Protein AF-A0A9N9E4V7-F1 (afdb_monomer_lite)

Secondary structure (DSSP, 8-state):
--TTTTHHHHHHHHHHHHHHHHHHHHHHT-S-HHHHHHTTTT--HHHHHHHHHHHHHHHHHHHHHHHHHHHHTT-SS--GGGGG--SSPPPS----HHHHHHHHHHHGGGGHHHHHHHHHHHTSTTS---S--TTPPS----HHHHHHHHHHHH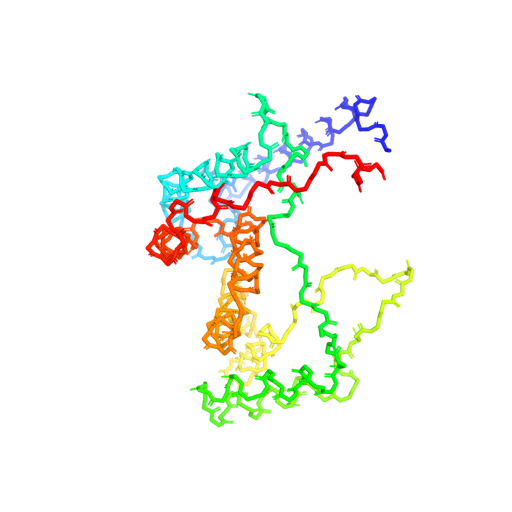HS-GGGS---HHHHHHHHHHHHHHHHHHHHHH--SHHHHHHHHHHHHHHHHHSTTGGGGHHHHHHHHHHHHHHHGGGGTSSPPP-GGG--

pLDDT: mean 78.86, std 13.14, range [34.25, 94.25]

Sequence (244 aa):
MHLHEKKHSLAKVYEGTLRTGVEELTIRGYPSTLAMGLLVDKVTSEIYENLIQVGQTNAKFYREFLQIKKEYFGLIKFYATDASLKIAQPPKHKFTVDEAVVLIKKVLKILGPEYQAKLIWALRPGRIDYYEDTNKREGAYSSGHSVHTLLAEQNQAYPNARYPIILAEIASTLNEHLLFDYLYQNSQTKTEKIYLLQNRIEEIMAEKNIPLHADKLADLFHKINVEFGADVLDQKAPDKKNYA

Radius of gyration: 21.86 Å; chains: 1; bounding box: 54×43×60 Å

Organism: NCBI:txid1117310

Structure (mmCIF, N/CA/C/O backbone):
data_AF-A0A9N9E4V7-F1
#
_entry.id   AF-A0A9N9E4V7-F1
#
loop_
_atom_site.group_PDB
_atom_site.id
_atom_site.type_symbol
_atom_site.label_atom_id
_atom_site.label_alt_id
_atom_site.label_comp_id
_atom_site.label_asym_id
_atom_site.label_entity_id
_atom_site.label_seq_id
_atom_site.pdbx_PDB_ins_code
_atom_site.Cartn_x
_atom_site.Cartn_y
_atom_site.Cartn_z
_atom_site.occupancy
_atom_site.B_iso_or_equiv
_atom_site.auth_seq_id
_atom_site.auth_comp_id
_atom_site.auth_asym_id
_atom_site.auth_atom_id
_atom_site.pdbx_PDB_model_num
ATOM 1 N N . MET A 1 1 ? 8.186 -19.557 15.655 1.00 50.72 1 MET A N 1
ATOM 2 C CA . MET A 1 1 ? 9.285 -19.620 14.661 1.00 50.72 1 MET A CA 1
ATOM 3 C C . MET A 1 1 ? 10.561 -19.059 15.295 1.00 50.72 1 MET A C 1
ATOM 5 O O . MET A 1 1 ? 10.607 -17.868 15.569 1.00 50.72 1 MET A O 1
ATOM 9 N N . HIS A 1 2 ? 11.563 -19.895 15.597 1.00 57.66 2 HIS A N 1
ATOM 10 C CA . HIS A 1 2 ? 12.803 -19.500 16.298 1.00 57.66 2 HIS A CA 1
ATOM 11 C C . HIS A 1 2 ? 13.801 -18.761 15.383 1.00 57.66 2 HIS A C 1
ATOM 13 O O . HIS A 1 2 ? 14.874 -19.261 15.052 1.00 57.66 2 HIS A O 1
ATOM 19 N N . LEU A 1 3 ? 13.440 -17.559 14.930 1.00 61.72 3 LEU A N 1
ATOM 20 C CA . LEU A 1 3 ? 14.280 -16.734 14.047 1.00 61.72 3 LEU A CA 1
ATOM 21 C C . LEU A 1 3 ? 15.652 -16.402 14.662 1.00 61.72 3 LEU A C 1
ATOM 23 O O . LEU A 1 3 ? 16.656 -16.396 13.953 1.00 61.72 3 LEU A O 1
ATOM 27 N N . HIS A 1 4 ? 15.712 -16.179 15.978 1.00 72.25 4 HIS A N 1
ATOM 28 C CA . HIS A 1 4 ? 16.950 -15.818 16.675 1.00 72.25 4 HIS A CA 1
ATOM 29 C C . HIS A 1 4 ? 17.996 -16.947 16.664 1.00 72.25 4 HIS A C 1
ATOM 31 O O . HIS A 1 4 ? 19.191 -16.689 16.532 1.00 72.25 4 HIS A O 1
ATOM 37 N N . GLU A 1 5 ? 17.558 -18.203 16.744 1.00 81.81 5 GLU A N 1
ATOM 38 C CA . GLU A 1 5 ? 18.439 -19.380 16.710 1.00 81.81 5 GLU A CA 1
ATOM 39 C C . GLU A 1 5 ? 19.061 -19.589 15.324 1.00 81.81 5 GLU A C 1
ATOM 41 O O . GLU A 1 5 ? 20.180 -20.081 15.204 1.00 81.81 5 GLU A O 1
ATOM 46 N N . LYS A 1 6 ? 18.375 -19.141 14.264 1.00 86.44 6 LYS A N 1
ATOM 47 C CA . LYS A 1 6 ? 18.828 -19.262 12.870 1.00 86.44 6 LYS A CA 1
ATOM 48 C C . LYS A 1 6 ? 19.576 -18.030 12.352 1.00 86.44 6 LYS A C 1
ATOM 50 O O . LYS A 1 6 ? 19.879 -17.966 11.160 1.00 86.44 6 LYS A O 1
ATOM 55 N N . LYS A 1 7 ? 19.906 -17.058 13.215 1.00 81.50 7 LYS A N 1
ATOM 56 C CA . LYS A 1 7 ? 20.498 -15.768 12.810 1.00 81.50 7 LYS A CA 1
ATOM 57 C C . LYS A 1 7 ? 21.771 -15.908 11.970 1.00 81.50 7 LYS A C 1
ATOM 59 O O . LYS A 1 7 ? 21.935 -15.179 11.001 1.00 81.50 7 LYS A O 1
ATOM 64 N N . HIS A 1 8 ? 22.640 -16.867 12.295 1.00 87.44 8 HIS A N 1
ATOM 65 C CA . HIS A 1 8 ? 23.896 -17.083 11.570 1.00 87.44 8 HIS A CA 1
ATOM 66 C C . HIS A 1 8 ? 23.660 -17.662 10.172 1.00 87.44 8 HIS A C 1
ATOM 68 O O . HIS A 1 8 ? 24.268 -17.209 9.206 1.00 87.44 8 HIS A O 1
ATOM 74 N N . SER A 1 9 ? 22.734 -18.614 10.043 1.00 87.69 9 SER A N 1
ATOM 75 C CA . SER A 1 9 ? 22.355 -19.184 8.748 1.00 87.69 9 SER A CA 1
ATOM 76 C C . SER A 1 9 ? 21.673 -18.145 7.858 1.00 87.69 9 SER A C 1
ATOM 78 O O . SER A 1 9 ? 22.027 -18.023 6.690 1.00 87.69 9 SER A O 1
ATOM 80 N N . LEU A 1 10 ? 20.748 -17.351 8.412 1.00 79.00 10 LEU A N 1
ATOM 81 C CA . LEU A 1 10 ? 20.089 -16.259 7.687 1.00 79.00 10 LEU A CA 1
ATOM 82 C C . LEU A 1 10 ? 21.094 -15.189 7.243 1.00 79.00 10 LEU A C 1
ATOM 84 O O . LEU A 1 10 ? 21.066 -14.776 6.086 1.00 79.00 10 LEU A O 1
ATOM 88 N N . ALA A 1 11 ? 22.024 -14.801 8.123 1.00 77.25 11 ALA A N 1
ATOM 89 C CA . ALA A 1 11 ? 23.104 -13.881 7.777 1.00 77.25 11 ALA A CA 1
ATOM 90 C C . ALA A 1 11 ? 23.972 -14.433 6.638 1.00 77.25 11 ALA A C 1
ATOM 92 O O . ALA A 1 11 ? 24.302 -13.690 5.720 1.00 77.25 11 ALA A O 1
ATOM 93 N N . LYS A 1 12 ? 24.284 -15.738 6.645 1.00 81.19 12 LYS A N 1
ATOM 94 C CA . LYS A 1 12 ? 25.105 -16.352 5.594 1.00 81.19 12 LYS A CA 1
ATOM 95 C C . LYS A 1 12 ? 24.401 -16.408 4.237 1.00 81.19 12 LYS A C 1
ATOM 97 O O . LYS A 1 12 ? 25.037 -16.176 3.211 1.00 81.19 12 LYS A O 1
ATOM 102 N N . VAL A 1 13 ? 23.095 -16.678 4.223 1.00 81.44 13 VAL A N 1
ATOM 103 C CA . VAL A 1 13 ? 22.271 -16.621 3.001 1.00 81.44 13 VAL A CA 1
ATOM 104 C C . VAL A 1 13 ? 22.200 -15.189 2.461 1.00 81.44 13 VAL A C 1
ATOM 106 O O . VAL A 1 13 ? 22.378 -14.968 1.261 1.00 81.44 13 VAL A O 1
ATOM 109 N N . TYR A 1 14 ? 21.998 -14.205 3.342 1.00 74.25 14 TYR A N 1
ATOM 110 C CA . TYR A 1 14 ? 21.967 -12.796 2.956 1.00 74.25 14 TYR A CA 1
ATOM 111 C C . TYR A 1 14 ? 23.321 -12.317 2.408 1.00 74.25 14 TYR A C 1
ATOM 113 O O . TYR A 1 14 ? 23.367 -11.701 1.347 1.00 74.25 14 TYR A O 1
ATOM 121 N N . GLU A 1 15 ? 24.431 -12.685 3.056 1.00 75.38 15 GLU A N 1
ATOM 122 C CA . GLU A 1 15 ? 25.797 -12.431 2.572 1.00 75.38 15 GLU A CA 1
ATOM 123 C C . GLU A 1 15 ? 26.017 -13.009 1.164 1.00 75.38 15 GLU A C 1
ATOM 125 O O . GLU A 1 15 ? 26.551 -12.324 0.294 1.00 75.38 15 GLU A O 1
ATOM 130 N N . GLY A 1 16 ? 25.559 -14.241 0.907 1.00 73.81 16 GLY A N 1
ATOM 131 C CA . GLY A 1 16 ? 25.631 -14.855 -0.423 1.00 73.81 16 GLY A CA 1
ATOM 132 C C . GLY A 1 16 ? 24.848 -14.078 -1.487 1.00 73.81 16 GLY A C 1
ATOM 133 O O . GLY A 1 16 ? 25.331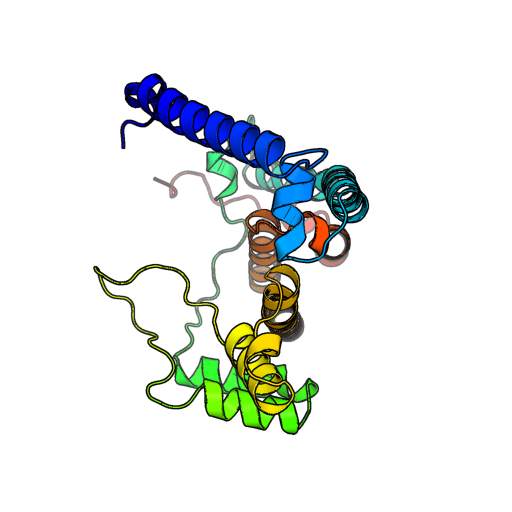 -13.905 -2.607 1.00 73.81 16 GLY A O 1
ATOM 134 N N . THR A 1 17 ? 23.679 -13.547 -1.121 1.00 77.75 17 THR A N 1
ATOM 135 C CA . THR A 1 17 ? 22.858 -12.705 -2.008 1.00 77.75 17 THR A CA 1
ATOM 136 C C . THR A 1 17 ? 23.573 -11.393 -2.338 1.00 77.75 17 THR A C 1
ATOM 138 O O . THR A 1 17 ? 23.659 -11.015 -3.504 1.00 77.75 17 THR A O 1
ATOM 141 N N . LEU A 1 18 ? 24.154 -10.730 -1.330 1.00 74.25 18 LEU A N 1
ATOM 142 C CA . LEU A 1 18 ? 24.930 -9.500 -1.522 1.00 74.25 18 LEU A CA 1
ATOM 143 C C . LEU A 1 18 ? 26.152 -9.730 -2.413 1.00 74.25 18 LEU A C 1
ATOM 145 O O . LEU A 1 18 ? 26.398 -8.943 -3.325 1.00 74.25 18 LEU A O 1
ATOM 149 N N . ARG A 1 19 ? 26.895 -10.818 -2.179 1.00 72.88 19 ARG A N 1
ATOM 150 C CA . ARG A 1 19 ? 28.076 -11.153 -2.982 1.00 72.88 19 ARG A CA 1
ATOM 151 C C . ARG A 1 19 ? 27.709 -11.388 -4.446 1.00 72.88 19 ARG A C 1
ATOM 153 O O . ARG A 1 19 ? 28.362 -10.824 -5.314 1.00 72.88 19 ARG A O 1
ATOM 160 N N . THR A 1 20 ? 26.626 -12.125 -4.696 1.00 77.62 20 THR A N 1
ATOM 161 C CA . THR A 1 20 ? 26.097 -12.338 -6.054 1.00 77.62 20 THR A CA 1
ATOM 162 C C . THR A 1 20 ? 25.782 -11.002 -6.733 1.00 77.62 20 THR A C 1
ATOM 164 O O . THR A 1 20 ? 26.217 -10.766 -7.854 1.00 77.62 20 THR A O 1
ATOM 167 N N . GLY A 1 21 ? 25.113 -10.080 -6.031 1.00 75.75 21 GLY A N 1
ATOM 168 C CA . GLY A 1 21 ? 24.817 -8.748 -6.568 1.00 75.75 21 GLY A CA 1
ATOM 169 C C . GLY A 1 21 ? 26.065 -7.917 -6.903 1.00 75.75 21 GLY A C 1
ATOM 170 O O . GLY A 1 21 ? 26.074 -7.204 -7.904 1.00 75.75 21 GLY A O 1
ATOM 171 N N . VAL A 1 22 ? 27.135 -8.015 -6.103 1.00 76.50 22 VAL A N 1
ATOM 172 C CA . VAL A 1 22 ? 28.418 -7.327 -6.362 1.00 76.50 22 VAL A CA 1
ATOM 173 C C . VAL A 1 22 ? 29.169 -7.948 -7.545 1.00 76.50 22 VAL A C 1
ATOM 175 O O . VAL A 1 22 ? 29.736 -7.224 -8.366 1.00 76.50 22 VAL A O 1
ATOM 178 N N . GLU A 1 23 ? 29.166 -9.277 -7.656 1.00 84.25 23 GLU A N 1
ATOM 179 C CA . GLU A 1 23 ? 29.746 -9.996 -8.796 1.00 84.25 23 GLU A CA 1
ATOM 180 C C . GLU A 1 23 ? 29.030 -9.611 -10.101 1.00 84.25 23 GLU A C 1
ATOM 182 O O . GLU A 1 23 ? 29.685 -9.226 -11.070 1.00 84.25 23 GLU A O 1
ATOM 187 N N . GLU A 1 24 ? 27.692 -9.613 -10.109 1.00 82.00 24 GLU A N 1
ATOM 188 C CA . GLU A 1 24 ? 26.882 -9.187 -11.258 1.00 82.00 24 GLU A CA 1
ATOM 189 C C . GLU A 1 24 ? 27.141 -7.733 -11.654 1.00 82.00 24 GLU A C 1
ATOM 191 O O . GLU A 1 24 ? 27.325 -7.445 -12.839 1.00 82.00 24 GLU A O 1
ATOM 196 N N . LEU A 1 25 ? 27.197 -6.829 -10.671 1.00 82.38 25 LEU A N 1
ATOM 197 C CA . LEU A 1 25 ? 27.567 -5.432 -10.882 1.00 82.38 25 LEU A CA 1
ATOM 198 C C . LEU A 1 25 ? 28.929 -5.315 -11.576 1.00 82.38 25 LEU A C 1
ATOM 200 O O . LEU A 1 25 ? 29.052 -4.567 -12.546 1.00 82.38 25 LEU A O 1
ATOM 204 N N . THR A 1 26 ? 29.925 -6.064 -11.101 1.00 81.56 26 THR A N 1
ATOM 205 C CA . THR A 1 26 ? 31.303 -6.005 -11.609 1.00 81.56 26 THR A CA 1
ATOM 206 C C . THR A 1 26 ? 31.380 -6.510 -13.045 1.00 81.56 26 THR A C 1
ATOM 208 O O . THR A 1 26 ? 31.959 -5.848 -13.901 1.00 81.56 26 THR A O 1
ATOM 211 N N . ILE A 1 27 ? 30.751 -7.655 -13.328 1.00 93.81 27 ILE A N 1
ATOM 212 C CA . ILE A 1 27 ? 30.728 -8.267 -14.665 1.00 93.81 27 ILE A CA 1
ATOM 213 C C . ILE A 1 27 ? 30.007 -7.362 -15.671 1.00 93.81 27 ILE A C 1
ATOM 215 O O . ILE A 1 27 ? 30.416 -7.273 -16.827 1.00 93.81 27 ILE A O 1
ATOM 219 N N . ARG A 1 28 ? 28.926 -6.698 -15.247 1.00 89.81 28 ARG A N 1
ATOM 220 C CA . ARG A 1 28 ? 28.090 -5.861 -16.120 1.00 89.81 28 ARG A CA 1
ATOM 221 C C . ARG A 1 28 ? 28.533 -4.395 -16.189 1.00 89.81 28 ARG A C 1
ATOM 223 O O . ARG A 1 28 ? 28.001 -3.662 -17.016 1.00 89.81 28 ARG A O 1
ATOM 230 N N . GLY A 1 29 ? 29.479 -3.969 -15.351 1.00 89.44 29 GLY A N 1
ATOM 231 C CA . GLY A 1 29 ? 30.032 -2.612 -15.353 1.00 89.44 29 GLY A CA 1
ATOM 232 C C . GLY A 1 29 ? 29.097 -1.529 -14.798 1.00 89.44 29 GLY A C 1
ATOM 233 O O . GLY A 1 29 ? 29.169 -0.386 -15.245 1.00 89.44 29 GLY A O 1
ATOM 234 N N . TYR A 1 30 ? 28.209 -1.858 -13.852 1.00 81.69 30 TYR A N 1
ATOM 235 C CA . TYR A 1 30 ? 27.328 -0.863 -13.217 1.00 81.69 30 TYR A CA 1
ATOM 236 C C . TYR A 1 30 ? 28.034 -0.099 -12.082 1.00 81.69 30 TYR A C 1
ATOM 238 O O . TYR A 1 30 ? 28.889 -0.663 -11.402 1.00 81.69 30 TYR A O 1
ATOM 246 N N . PRO A 1 31 ? 27.649 1.164 -11.807 1.00 81.25 31 PRO A N 1
ATOM 247 C CA . PRO A 1 31 ? 28.261 1.962 -10.740 1.00 81.25 31 PRO A CA 1
ATOM 248 C C . PRO A 1 31 ? 27.809 1.550 -9.330 1.00 81.25 31 PRO A C 1
ATOM 250 O O . PRO A 1 31 ? 28.532 1.771 -8.363 1.00 81.25 31 PRO A O 1
ATOM 253 N N . SER A 1 32 ? 26.613 0.968 -9.187 1.00 80.81 32 SER A N 1
ATOM 254 C CA . SER A 1 32 ? 26.095 0.465 -7.908 1.00 80.81 32 SER A CA 1
ATOM 255 C C . SER A 1 32 ? 25.024 -0.612 -8.111 1.00 80.81 32 SER A C 1
ATOM 257 O O . SER A 1 32 ? 24.374 -0.678 -9.158 1.00 80.81 32 SER A O 1
ATOM 259 N N . THR A 1 33 ? 24.831 -1.472 -7.105 1.00 76.75 33 THR A N 1
ATOM 260 C CA . THR A 1 33 ? 23.780 -2.507 -7.123 1.00 76.75 33 THR A CA 1
ATOM 261 C C . THR A 1 33 ? 22.387 -1.881 -7.144 1.00 76.75 33 THR A C 1
ATOM 263 O O . THR A 1 33 ? 21.476 -2.436 -7.754 1.00 76.75 33 THR A O 1
ATOM 266 N N . LEU A 1 34 ? 22.241 -0.689 -6.554 1.00 78.38 34 LEU A N 1
ATOM 267 C CA . LEU A 1 34 ? 21.040 0.136 -6.653 1.00 78.38 34 LEU A CA 1
ATOM 268 C C . LEU A 1 34 ? 20.761 0.540 -8.107 1.00 78.38 34 LEU A C 1
ATOM 270 O O . LEU A 1 34 ? 19.675 0.271 -8.609 1.00 78.38 34 LEU A O 1
ATOM 274 N N . ALA A 1 35 ? 21.745 1.117 -8.805 1.00 80.00 35 ALA A N 1
ATOM 275 C CA . ALA A 1 35 ? 21.584 1.529 -10.201 1.00 80.00 35 ALA A CA 1
ATOM 276 C C . ALA A 1 35 ? 21.237 0.340 -11.115 1.00 80.00 35 ALA A C 1
ATOM 278 O O . ALA A 1 35 ? 20.405 0.465 -12.010 1.00 80.00 35 ALA A O 1
ATOM 279 N N . MET A 1 36 ? 21.832 -0.830 -10.854 1.00 81.00 36 MET A N 1
ATOM 280 C CA . MET A 1 36 ? 21.506 -2.067 -11.566 1.00 81.00 36 MET A CA 1
ATOM 281 C C . MET A 1 36 ? 20.064 -2.529 -11.299 1.00 81.00 36 MET A C 1
ATOM 283 O O . MET A 1 36 ? 19.362 -2.907 -12.236 1.00 81.00 36 MET A O 1
ATOM 287 N N . GLY A 1 37 ? 19.607 -2.484 -10.043 1.00 78.69 37 GLY A N 1
ATOM 288 C CA . GLY A 1 37 ? 18.251 -2.891 -9.661 1.00 78.69 37 GLY A CA 1
ATOM 289 C C . GLY A 1 37 ? 17.159 -1.975 -10.220 1.00 78.69 37 GLY A C 1
ATOM 290 O O . GLY A 1 37 ? 16.126 -2.460 -10.676 1.00 78.69 37 GLY A O 1
ATOM 291 N N . LEU A 1 38 ? 17.408 -0.663 -10.258 1.00 81.19 38 LEU A N 1
ATOM 292 C CA . LEU A 1 38 ? 16.444 0.331 -10.744 1.00 81.19 38 LEU A CA 1
ATOM 293 C C . LEU A 1 38 ? 16.270 0.334 -12.272 1.00 81.19 38 LEU A C 1
ATOM 295 O O . LEU A 1 38 ? 15.294 0.894 -12.776 1.00 81.19 38 LEU A O 1
ATOM 299 N N . LEU A 1 39 ? 17.172 -0.311 -13.021 1.00 80.44 39 LEU A N 1
ATOM 300 C CA . LEU A 1 39 ? 17.100 -0.369 -14.482 1.00 80.44 39 LEU A CA 1
ATOM 301 C C . LEU A 1 39 ? 15.808 -1.032 -14.975 1.00 80.44 39 LEU A C 1
ATOM 303 O O . LEU A 1 39 ? 15.235 -0.596 -15.974 1.00 80.44 39 LEU A O 1
ATOM 307 N N . VAL A 1 40 ? 15.342 -2.065 -14.266 1.00 74.94 40 VAL A N 1
ATOM 308 C CA . VAL A 1 40 ? 14.108 -2.795 -14.604 1.00 74.94 40 VAL A CA 1
ATOM 309 C C . VAL A 1 40 ? 12.899 -1.863 -14.565 1.00 74.94 40 VAL A C 1
ATOM 311 O O . VAL A 1 40 ? 12.045 -1.927 -15.449 1.00 74.94 40 VAL A O 1
ATOM 314 N N . ASP A 1 41 ? 12.867 -0.960 -13.587 1.00 75.75 41 ASP A N 1
ATOM 315 C CA . ASP A 1 41 ? 11.791 0.013 -13.422 1.00 75.75 41 ASP A CA 1
ATOM 316 C C . ASP A 1 41 ? 12.039 1.326 -14.181 1.00 75.75 41 ASP A C 1
ATOM 318 O O . ASP A 1 41 ? 11.183 2.209 -14.180 1.00 75.75 41 ASP A O 1
ATOM 322 N N . LYS A 1 42 ? 13.180 1.445 -14.877 1.00 82.00 42 LYS A N 1
ATOM 323 C CA . LYS A 1 42 ? 13.618 2.648 -15.607 1.00 82.00 42 LYS A CA 1
ATOM 324 C C . LYS A 1 42 ? 13.675 3.893 -14.713 1.00 82.00 42 LYS A C 1
ATOM 326 O O . LYS A 1 42 ? 13.353 4.996 -15.153 1.00 82.00 42 LYS A O 1
ATOM 331 N N . VAL A 1 43 ? 14.097 3.712 -13.463 1.00 82.00 43 VAL A N 1
ATOM 332 C CA . VAL A 1 43 ? 14.215 4.780 -12.462 1.00 82.00 43 VAL A CA 1
ATOM 333 C C . VAL A 1 43 ? 15.683 5.139 -12.245 1.00 82.00 43 VAL A C 1
ATOM 335 O O . VAL A 1 43 ? 16.559 4.277 -12.269 1.00 82.00 43 VAL A O 1
ATOM 338 N N . THR A 1 44 ? 15.975 6.425 -12.048 1.00 85.31 44 THR A N 1
ATOM 339 C CA . THR A 1 44 ? 17.327 6.885 -11.702 1.00 85.31 44 THR A CA 1
ATOM 340 C C . THR A 1 44 ? 17.565 6.774 -10.197 1.00 85.31 44 THR A C 1
ATOM 342 O O . THR A 1 44 ? 16.632 6.882 -9.399 1.00 85.31 44 THR A O 1
ATOM 345 N N . SER A 1 45 ? 18.825 6.615 -9.782 1.00 80.75 45 SER A N 1
ATOM 346 C CA . SER A 1 45 ? 19.181 6.628 -8.355 1.00 80.75 45 SER A CA 1
ATOM 347 C C . SER A 1 45 ? 18.737 7.919 -7.660 1.00 80.75 45 SER A C 1
ATOM 349 O O . SER A 1 45 ? 18.279 7.864 -6.528 1.00 80.75 45 SER A O 1
ATOM 351 N N . GLU A 1 46 ? 18.779 9.056 -8.361 1.00 85.94 46 GLU A N 1
ATOM 352 C CA . GLU A 1 46 ? 18.322 10.354 -7.849 1.00 85.94 46 GLU A CA 1
ATOM 353 C C . GLU A 1 46 ? 16.835 10.341 -7.461 1.00 85.94 46 GLU A C 1
ATOM 355 O O . GLU A 1 46 ? 16.473 10.785 -6.375 1.00 85.94 46 GLU A O 1
ATOM 360 N N . ILE A 1 47 ? 15.961 9.785 -8.309 1.00 83.38 47 ILE A N 1
ATOM 361 C CA . ILE A 1 47 ? 14.529 9.662 -7.991 1.00 83.38 47 ILE A CA 1
ATOM 362 C C . ILE A 1 47 ? 14.340 8.789 -6.745 1.00 83.38 47 ILE A C 1
ATOM 364 O O . ILE A 1 47 ? 13.548 9.124 -5.867 1.00 83.38 47 ILE A O 1
ATOM 368 N N . TYR A 1 48 ? 15.087 7.689 -6.644 1.00 81.50 48 TYR A N 1
ATOM 369 C CA . TYR A 1 48 ? 15.022 6.791 -5.493 1.00 81.50 48 TYR A CA 1
ATOM 370 C C . TYR A 1 48 ? 15.508 7.458 -4.193 1.00 81.50 48 TYR A C 1
ATOM 372 O O . TYR A 1 48 ? 14.876 7.324 -3.144 1.00 81.50 48 TYR A O 1
ATOM 380 N N . GLU A 1 49 ? 16.603 8.212 -4.250 1.00 82.69 49 GLU A N 1
ATOM 381 C CA . GLU A 1 49 ? 17.148 8.959 -3.112 1.00 82.69 49 GLU A CA 1
ATOM 382 C C . GLU A 1 49 ? 16.197 10.073 -2.657 1.00 82.69 49 GLU A C 1
ATOM 384 O O . GLU A 1 49 ? 15.928 10.197 -1.459 1.00 82.69 49 GLU A O 1
ATOM 389 N N . ASN A 1 50 ? 15.602 10.807 -3.602 1.00 85.12 50 ASN A N 1
ATOM 390 C CA . ASN A 1 50 ? 14.580 11.814 -3.318 1.00 85.12 50 ASN A CA 1
ATOM 391 C C . ASN A 1 50 ? 13.366 11.197 -2.609 1.00 85.12 50 ASN A C 1
ATOM 393 O O . ASN A 1 50 ? 12.867 11.761 -1.633 1.00 85.12 50 ASN A O 1
ATOM 397 N N . LEU A 1 51 ? 12.919 10.012 -3.039 1.00 79.75 51 LEU A N 1
ATOM 398 C CA . LEU A 1 51 ? 11.844 9.278 -2.366 1.00 79.75 51 LEU A CA 1
ATOM 399 C C . LEU A 1 51 ? 12.221 8.948 -0.912 1.00 79.75 51 LEU A C 1
ATOM 401 O O . LEU A 1 51 ? 11.447 9.225 0.008 1.00 79.75 51 LEU A O 1
ATOM 405 N N . ILE A 1 52 ? 13.422 8.419 -0.666 1.00 80.06 52 ILE A N 1
ATOM 406 C CA . ILE A 1 52 ? 13.885 8.148 0.704 1.00 80.06 52 ILE A CA 1
ATOM 407 C C . ILE A 1 52 ? 13.863 9.424 1.550 1.00 80.06 52 ILE A C 1
ATOM 409 O O . ILE A 1 52 ? 13.366 9.397 2.679 1.00 80.06 52 ILE A O 1
ATOM 413 N N . GLN A 1 53 ? 14.364 10.535 1.011 1.00 80.31 53 GLN A N 1
ATOM 414 C CA . GLN A 1 53 ? 14.413 11.808 1.722 1.00 80.31 53 GLN A CA 1
ATOM 415 C C . GLN A 1 53 ? 13.010 12.300 2.094 1.00 80.31 53 GLN A C 1
ATOM 417 O O . GLN A 1 53 ? 12.761 12.624 3.256 1.00 80.31 53 GLN A O 1
ATOM 422 N N . VAL A 1 54 ? 12.071 12.283 1.146 1.00 82.00 54 VAL A N 1
ATOM 423 C CA . VAL A 1 54 ? 10.669 12.657 1.383 1.00 82.00 54 VAL A CA 1
ATOM 424 C C . VAL A 1 54 ? 10.034 11.760 2.449 1.00 82.00 54 VAL A C 1
ATOM 426 O O . VAL A 1 54 ? 9.393 12.266 3.375 1.00 82.00 54 VAL A O 1
ATOM 429 N N . GLY A 1 55 ? 10.256 10.445 2.386 1.00 77.50 55 GLY A N 1
ATOM 430 C CA . GLY A 1 55 ? 9.773 9.506 3.400 1.00 77.50 55 GLY A CA 1
ATOM 431 C C . GLY A 1 55 ? 10.331 9.809 4.796 1.00 77.50 55 GLY A C 1
ATOM 432 O O . GLY A 1 55 ? 9.585 9.837 5.776 1.00 77.50 55 GLY A O 1
ATOM 433 N N . GLN A 1 56 ? 11.628 10.109 4.900 1.00 77.62 56 GLN A N 1
ATOM 434 C CA . GLN A 1 56 ? 12.277 10.465 6.166 1.00 77.62 56 GLN A CA 1
ATOM 435 C C . GLN A 1 56 ? 11.741 11.775 6.754 1.00 77.62 56 GLN A C 1
ATOM 437 O O . GLN A 1 56 ? 11.462 11.838 7.955 1.00 77.62 56 GLN A O 1
ATOM 442 N N . THR A 1 57 ? 11.549 12.806 5.927 1.00 77.50 57 THR A N 1
ATOM 443 C CA . THR A 1 57 ? 11.000 14.100 6.362 1.00 77.50 57 THR A CA 1
ATOM 444 C C . THR A 1 57 ? 9.576 13.959 6.901 1.00 77.50 57 THR A C 1
ATOM 446 O O . THR A 1 57 ? 9.209 14.619 7.879 1.00 77.50 57 THR A O 1
ATOM 449 N N . ASN A 1 58 ? 8.786 13.057 6.320 1.00 78.56 58 ASN A N 1
ATOM 450 C CA . ASN A 1 58 ? 7.386 12.860 6.683 1.00 78.56 58 ASN A CA 1
ATOM 451 C C . ASN A 1 58 ? 7.163 11.773 7.746 1.00 78.56 58 ASN A C 1
ATOM 453 O O . ASN A 1 58 ? 6.086 11.705 8.336 1.00 78.56 58 ASN A O 1
ATOM 457 N N . ALA A 1 59 ? 8.197 11.015 8.123 1.00 79.12 59 ALA A N 1
ATOM 458 C CA . ALA A 1 59 ? 8.135 10.040 9.217 1.00 79.12 59 ALA A CA 1
ATOM 459 C C . ALA A 1 59 ? 7.731 10.653 10.576 1.00 79.12 59 ALA A C 1
ATOM 461 O O . ALA A 1 59 ? 7.321 9.932 11.488 1.00 79.12 59 ALA A O 1
ATOM 462 N N . LYS A 1 60 ? 7.834 11.984 10.741 1.00 82.81 60 LYS A N 1
ATOM 463 C CA . LYS A 1 60 ? 7.314 12.706 11.919 1.00 82.81 60 LYS A CA 1
ATOM 464 C C . LYS A 1 60 ? 5.831 12.426 12.158 1.00 82.81 60 LYS A C 1
ATOM 466 O O . LYS A 1 60 ? 5.463 12.155 13.292 1.00 82.81 60 LYS A O 1
ATOM 471 N N . PHE A 1 61 ? 5.039 12.376 11.093 1.00 82.88 61 PHE A N 1
ATOM 472 C CA . PHE A 1 61 ? 3.605 12.175 11.171 1.00 82.88 61 PHE A CA 1
ATOM 473 C C . PHE A 1 61 ? 3.305 10.806 11.773 1.00 82.88 61 PHE A C 1
ATOM 475 O O . PHE A 1 61 ? 2.664 10.710 12.810 1.00 82.88 61 PHE A O 1
ATOM 482 N N . TYR A 1 62 ? 3.909 9.738 11.252 1.00 83.75 62 TYR A N 1
ATOM 483 C CA . TYR A 1 62 ? 3.723 8.415 11.847 1.00 83.75 62 TYR A CA 1
ATOM 484 C C . TYR A 1 62 ? 4.112 8.350 13.332 1.00 83.75 62 TYR A C 1
ATOM 486 O O . TYR A 1 62 ? 3.397 7.748 14.132 1.00 83.75 62 TYR A O 1
ATOM 494 N N . ARG A 1 63 ? 5.202 9.022 13.728 1.00 84.50 63 ARG A N 1
ATOM 495 C CA . ARG A 1 63 ? 5.588 9.127 15.146 1.00 84.50 63 ARG A CA 1
ATOM 496 C C . ARG A 1 63 ? 4.520 9.837 15.982 1.00 84.50 63 ARG A C 1
ATOM 498 O O . ARG A 1 63 ? 4.244 9.381 17.087 1.00 84.50 63 ARG A O 1
ATOM 505 N N . GLU A 1 64 ? 3.900 10.891 15.457 1.00 86.00 64 GLU A N 1
ATOM 506 C CA . GLU A 1 64 ? 2.773 11.578 16.102 1.00 86.00 64 GLU A CA 1
ATOM 507 C C . GLU A 1 64 ? 1.563 10.643 16.273 1.00 86.00 64 GLU A C 1
ATOM 509 O O . GLU A 1 64 ? 0.962 10.623 17.343 1.00 86.00 64 GLU A O 1
ATOM 514 N N . PHE A 1 65 ? 1.244 9.777 15.304 1.00 87.69 65 PHE A N 1
ATOM 515 C CA . PHE A 1 65 ? 0.142 8.806 15.462 1.00 87.69 65 PHE A CA 1
ATOM 516 C C . PHE A 1 65 ? 0.439 7.743 16.509 1.00 87.69 65 PHE A C 1
ATOM 518 O O . PHE A 1 65 ? -0.430 7.413 17.317 1.00 87.69 65 PHE A O 1
ATOM 525 N N . LEU A 1 66 ? 1.669 7.227 16.543 1.00 88.56 66 LEU A N 1
ATOM 526 C CA . LEU A 1 66 ? 2.080 6.310 17.605 1.00 88.56 66 LEU A CA 1
ATOM 527 C C . LEU A 1 66 ? 2.010 6.987 18.981 1.00 88.56 66 LEU A C 1
ATOM 529 O O . LEU A 1 66 ? 1.630 6.342 19.959 1.00 88.56 66 LEU A O 1
ATOM 533 N N . GLN A 1 67 ? 2.313 8.285 19.059 1.00 89.19 67 GLN A N 1
ATOM 534 C CA . GLN A 1 67 ? 2.171 9.068 20.284 1.00 89.19 67 GLN A CA 1
ATOM 535 C C . GLN A 1 67 ? 0.696 9.233 20.692 1.00 89.19 67 GLN A C 1
ATOM 537 O O . GLN A 1 67 ? 0.370 8.976 21.849 1.00 89.19 67 GLN A O 1
ATOM 542 N N . ILE A 1 68 ? -0.208 9.532 19.752 1.00 89.88 68 ILE A N 1
ATOM 543 C CA . ILE A 1 68 ? -1.662 9.562 20.001 1.00 89.88 68 ILE A CA 1
ATOM 544 C C . ILE A 1 68 ? -2.140 8.211 20.547 1.00 89.88 68 ILE A C 1
ATOM 546 O O . ILE A 1 68 ? -2.846 8.164 21.552 1.00 89.88 68 ILE A O 1
ATOM 550 N N . LYS A 1 69 ? -1.715 7.092 19.943 1.00 90.56 69 LYS A N 1
ATOM 551 C CA . LYS A 1 69 ? -2.036 5.744 20.445 1.00 90.56 69 LYS A CA 1
ATOM 552 C C . LYS A 1 69 ? -1.510 5.529 21.862 1.00 90.56 69 LYS A C 1
ATOM 554 O O . LYS A 1 69 ? -2.232 5.025 22.720 1.00 90.56 69 LYS A O 1
ATOM 559 N N . LYS A 1 70 ? -0.260 5.916 22.123 1.00 90.38 70 LYS A N 1
ATOM 560 C CA . LYS A 1 70 ? 0.362 5.809 23.447 1.00 90.38 70 LYS A CA 1
ATOM 561 C C . LYS A 1 70 ? -0.460 6.539 24.513 1.00 90.38 70 LYS A C 1
ATOM 563 O O . LYS A 1 70 ? -0.702 5.971 25.578 1.00 90.38 70 LYS A O 1
ATOM 568 N N . GLU A 1 71 ? -0.876 7.767 24.221 1.00 90.69 71 GLU A N 1
ATOM 569 C CA . GLU A 1 71 ? -1.672 8.610 25.117 1.00 90.69 71 GLU A CA 1
ATOM 570 C C . GLU A 1 71 ? -3.079 8.047 25.320 1.00 90.69 71 GLU A C 1
ATOM 572 O O . GLU A 1 71 ? -3.492 7.850 26.462 1.00 90.69 71 GLU A O 1
ATOM 577 N N . TYR A 1 72 ? -3.759 7.681 24.231 1.00 88.38 72 TYR A N 1
ATOM 578 C CA . TYR A 1 72 ? -5.097 7.087 24.250 1.00 88.38 72 TYR A CA 1
ATOM 579 C C . TYR A 1 72 ? -5.176 5.840 25.147 1.00 88.38 72 TYR A C 1
ATOM 581 O O . TYR A 1 72 ? -6.094 5.694 25.955 1.00 88.38 72 TYR A O 1
ATOM 589 N N . PHE A 1 73 ? -4.178 4.954 25.057 1.00 89.62 73 PHE A N 1
ATOM 590 C CA . PHE A 1 73 ? -4.105 3.723 25.855 1.00 89.62 73 PHE A CA 1
ATOM 591 C C . PHE A 1 73 ? -3.421 3.892 27.225 1.00 89.62 73 PHE A C 1
ATOM 593 O O . PHE A 1 73 ? -3.240 2.904 27.951 1.00 89.62 73 PHE A O 1
ATOM 600 N N . GLY A 1 74 ? -3.007 5.111 27.593 1.00 90.56 74 GLY A N 1
ATOM 601 C CA . GLY A 1 74 ? -2.317 5.386 28.856 1.00 90.56 74 GLY A CA 1
ATOM 602 C C . GLY A 1 74 ? -1.055 4.533 29.037 1.00 90.56 74 GLY A C 1
ATOM 603 O O . GLY A 1 74 ? -0.848 3.916 30.088 1.00 90.56 74 GLY A O 1
ATOM 604 N N . LEU A 1 75 ? -0.245 4.395 27.984 1.00 91.25 75 LEU A N 1
ATOM 605 C CA . LEU A 1 75 ? 0.979 3.593 28.004 1.00 91.25 75 LEU A CA 1
ATOM 606 C C . LEU A 1 75 ? 2.165 4.439 28.477 1.00 91.25 75 LEU A C 1
ATOM 608 O O . LEU A 1 75 ? 2.480 5.476 27.901 1.00 91.25 75 LEU A O 1
ATOM 612 N N . ILE A 1 76 ? 2.894 3.966 29.490 1.00 89.75 76 ILE A N 1
ATOM 613 C CA . ILE A 1 76 ? 4.127 4.628 29.958 1.00 89.75 76 ILE A CA 1
ATOM 614 C C . ILE A 1 76 ? 5.234 4.492 28.896 1.00 89.75 76 ILE A C 1
ATOM 616 O O . ILE A 1 76 ? 5.933 5.454 28.561 1.00 89.75 76 ILE A O 1
ATOM 620 N N . LYS A 1 77 ? 5.349 3.297 28.309 1.00 90.94 77 LYS A N 1
ATOM 621 C CA . LYS A 1 77 ? 6.280 2.950 27.232 1.00 90.94 77 LYS A CA 1
ATOM 622 C C . LYS A 1 77 ? 5.508 2.289 26.093 1.00 90.94 77 LYS A C 1
ATOM 624 O O . LYS A 1 77 ? 4.587 1.530 26.363 1.00 90.94 77 LYS A O 1
ATOM 629 N N . PHE A 1 78 ? 5.898 2.600 24.859 1.00 88.38 78 PHE A N 1
ATOM 630 C CA . PHE A 1 78 ? 5.298 2.059 23.642 1.00 88.38 78 PHE A CA 1
ATOM 631 C C . PHE A 1 78 ? 6.267 1.051 23.013 1.00 88.38 78 PHE A C 1
ATOM 633 O O . PHE A 1 78 ? 7.422 1.392 22.742 1.00 88.38 78 PHE A O 1
ATOM 640 N N . TYR A 1 79 ? 5.824 -0.186 22.828 1.00 90.81 79 TYR A N 1
ATOM 641 C CA . TYR A 1 79 ? 6.571 -1.265 22.187 1.00 90.81 79 TYR A CA 1
ATOM 642 C C . TYR A 1 79 ? 6.104 -1.466 20.743 1.00 90.81 79 TYR A C 1
ATOM 644 O O . TYR A 1 79 ? 5.014 -1.056 20.361 1.00 90.81 79 TYR A O 1
ATOM 652 N N . ALA A 1 80 ? 6.917 -2.136 19.923 1.00 83.69 80 ALA A N 1
ATOM 653 C CA . ALA A 1 80 ? 6.574 -2.389 18.520 1.00 83.69 80 ALA A CA 1
ATOM 654 C C . ALA A 1 80 ? 5.255 -3.171 18.354 1.00 83.69 80 ALA A C 1
ATOM 656 O O . ALA A 1 80 ? 4.517 -2.940 17.403 1.00 83.69 80 ALA A O 1
ATOM 657 N N . THR A 1 81 ? 4.928 -4.053 19.301 1.00 87.19 81 THR A N 1
ATOM 658 C CA . THR A 1 81 ? 3.663 -4.803 19.326 1.00 87.19 81 THR A CA 1
ATOM 659 C C . THR A 1 81 ? 2.445 -3.905 19.542 1.00 87.19 81 THR A C 1
ATOM 661 O O . THR A 1 81 ? 1.374 -4.198 19.011 1.00 87.19 81 THR A O 1
ATOM 664 N N . ASP A 1 82 ? 2.611 -2.782 20.247 1.00 88.69 82 ASP A N 1
ATOM 665 C CA . ASP A 1 82 ? 1.526 -1.841 20.553 1.00 88.69 82 ASP A CA 1
ATOM 666 C C . ASP A 1 82 ? 1.058 -1.078 19.304 1.00 88.69 82 ASP A C 1
ATOM 668 O O . ASP A 1 82 ? -0.054 -0.550 19.274 1.00 88.69 82 ASP A O 1
ATOM 672 N N . ALA A 1 83 ? 1.858 -1.070 18.228 1.00 85.94 83 ALA A N 1
ATOM 673 C CA . ALA A 1 83 ? 1.464 -0.496 16.942 1.00 85.94 83 ALA A CA 1
ATOM 674 C C . ALA A 1 83 ? 0.194 -1.151 16.370 1.00 85.94 83 ALA A C 1
ATOM 676 O O . ALA A 1 83 ? -0.548 -0.486 15.652 1.00 85.94 83 ALA A O 1
ATOM 677 N N . SER A 1 84 ? -0.093 -2.405 16.736 1.00 85.88 84 SER A N 1
ATOM 678 C CA . SER A 1 84 ? -1.286 -3.144 16.298 1.00 85.88 84 SER A CA 1
ATOM 679 C C . SER A 1 84 ? -2.578 -2.788 17.049 1.00 85.88 84 SER A C 1
ATOM 681 O O . SER A 1 84 ? -3.663 -3.151 16.594 1.00 85.88 84 SER A O 1
ATOM 683 N N . LEU A 1 85 ? -2.492 -2.068 18.178 1.00 89.56 85 LEU A N 1
ATOM 684 C CA . LEU A 1 85 ? -3.664 -1.680 18.969 1.00 89.56 85 LEU A CA 1
ATOM 685 C C . LEU A 1 85 ? -4.598 -0.785 18.147 1.00 89.56 85 LEU A C 1
ATOM 687 O O . LEU A 1 85 ? -4.134 0.090 17.425 1.00 89.56 85 LEU A O 1
ATOM 691 N N . LYS A 1 86 ? -5.915 -0.954 18.260 1.00 89.38 86 LYS A N 1
ATOM 692 C CA . LYS A 1 86 ? -6.896 -0.188 17.471 1.00 89.38 86 LYS A CA 1
ATOM 693 C C . LYS A 1 86 ? -7.648 0.798 18.361 1.00 89.38 86 LYS A C 1
ATOM 695 O O . LYS A 1 86 ? -8.252 0.379 19.344 1.00 89.38 86 LYS A O 1
ATOM 700 N N . ILE A 1 87 ? -7.616 2.087 18.013 1.00 89.00 87 ILE A N 1
ATOM 701 C CA . ILE A 1 87 ? -8.322 3.156 18.748 1.00 89.00 87 ILE A CA 1
ATOM 702 C C . ILE A 1 87 ? -9.836 2.956 18.608 1.00 89.00 87 ILE A C 1
ATOM 704 O O . ILE A 1 87 ? -10.571 2.991 19.589 1.00 89.00 87 ILE A O 1
ATOM 708 N N . ALA A 1 88 ? -10.300 2.696 17.386 1.00 89.06 88 ALA A N 1
ATOM 709 C CA . ALA A 1 88 ? -11.694 2.398 17.090 1.00 89.06 88 ALA A CA 1
ATOM 710 C C . ALA A 1 88 ? -11.882 0.939 16.665 1.00 89.06 88 ALA A C 1
ATOM 712 O O . ALA A 1 88 ? -11.048 0.361 15.962 1.00 89.06 88 ALA A O 1
ATOM 713 N N . GLN A 1 89 ? -13.010 0.362 17.077 1.00 84.31 89 GLN A N 1
ATOM 714 C CA . GLN A 1 89 ? -13.441 -0.974 16.669 1.00 84.31 89 GLN A CA 1
ATOM 715 C C . GLN A 1 89 ? -14.001 -0.957 15.238 1.00 84.31 89 GLN A C 1
ATOM 717 O O . GLN A 1 89 ? -14.526 0.075 14.807 1.00 84.31 89 GLN A O 1
ATOM 722 N N . PRO A 1 90 ? -13.925 -2.082 14.504 1.00 83.19 90 PRO A N 1
ATOM 723 C CA . PRO A 1 90 ? -14.495 -2.175 13.167 1.00 83.19 90 PRO A CA 1
ATOM 724 C C . PRO A 1 90 ? -16.012 -1.941 13.177 1.00 83.19 90 PRO A C 1
ATOM 726 O O . PRO A 1 90 ? -16.692 -2.315 14.141 1.00 83.19 90 PRO A O 1
ATOM 729 N N . PRO A 1 91 ? -16.571 -1.350 12.104 1.00 81.50 91 PRO A N 1
ATOM 730 C CA . PRO A 1 91 ? -18.012 -1.226 11.959 1.00 81.50 91 PRO A CA 1
ATOM 731 C C . PRO A 1 91 ? -18.664 -2.614 11.982 1.00 81.50 91 PRO A C 1
ATOM 733 O O . PRO A 1 91 ? -18.124 -3.593 11.470 1.00 81.50 91 PRO A O 1
ATOM 736 N N . LYS A 1 92 ? -19.856 -2.704 12.582 1.00 80.19 92 LYS A N 1
ATOM 737 C CA . LYS A 1 92 ? -20.593 -3.976 12.704 1.00 80.19 92 LYS A CA 1
ATOM 738 C C . LYS A 1 92 ? -21.085 -4.511 11.361 1.00 80.19 92 LYS A C 1
ATOM 740 O O . LYS A 1 92 ? -21.367 -5.702 11.245 1.00 80.19 92 LYS A O 1
ATOM 745 N N . HIS A 1 93 ? -21.249 -3.626 10.381 1.00 81.88 93 HIS A N 1
ATOM 746 C CA . HIS A 1 93 ? -21.715 -4.003 9.061 1.00 81.88 93 HIS A CA 1
ATOM 747 C C . HIS A 1 93 ? -20.638 -4.817 8.339 1.00 81.88 93 HIS A C 1
ATOM 749 O O . HIS A 1 93 ? -19.497 -4.379 8.207 1.00 81.88 93 HIS A O 1
ATOM 755 N N . LYS A 1 94 ? -21.021 -6.006 7.876 1.00 84.31 94 LYS A N 1
ATOM 756 C CA . LYS A 1 94 ? -20.200 -6.851 7.015 1.00 84.31 94 LYS A CA 1
ATOM 757 C C . LYS A 1 94 ? -20.762 -6.768 5.606 1.00 84.31 94 LYS A C 1
ATOM 759 O O . LYS A 1 94 ? -21.964 -6.946 5.437 1.00 84.31 94 LYS A O 1
ATOM 764 N N . PHE A 1 95 ? -19.887 -6.540 4.636 1.00 83.25 95 PHE A N 1
ATOM 765 C CA . PHE A 1 95 ? -20.247 -6.583 3.227 1.00 83.25 95 PHE A CA 1
ATOM 766 C C . PHE A 1 95 ? -20.193 -8.021 2.717 1.00 83.25 95 PHE A C 1
ATOM 768 O O . PHE A 1 95 ? -19.224 -8.746 2.953 1.00 83.25 95 PHE A O 1
ATOM 775 N N . THR A 1 96 ? -21.216 -8.418 1.978 1.00 90.31 96 THR A N 1
ATOM 776 C CA . THR A 1 96 ? -21.139 -9.545 1.050 1.00 90.31 96 THR A CA 1
ATOM 777 C C . THR A 1 96 ? -20.282 -9.172 -0.163 1.00 90.31 96 THR A C 1
ATOM 779 O O . THR A 1 96 ? -20.058 -7.993 -0.454 1.00 90.31 96 THR A O 1
ATOM 782 N N . VAL A 1 97 ? -19.804 -10.178 -0.904 1.00 85.81 97 VAL A N 1
ATOM 783 C CA . VAL A 1 97 ? -19.024 -9.951 -2.135 1.00 85.81 97 VAL A CA 1
ATOM 784 C C . VAL A 1 97 ? -19.824 -9.122 -3.144 1.00 85.81 97 VAL A C 1
ATOM 786 O O . VAL A 1 97 ? -19.284 -8.188 -3.734 1.00 85.81 97 VAL A O 1
ATOM 789 N N . ASP A 1 98 ? -21.117 -9.406 -3.298 1.00 88.50 98 ASP A N 1
ATOM 790 C CA . ASP A 1 98 ? -21.979 -8.688 -4.238 1.00 88.50 98 ASP A CA 1
ATOM 791 C C . ASP A 1 98 ? -22.165 -7.218 -3.844 1.00 88.50 98 ASP A C 1
ATOM 793 O O . ASP A 1 98 ? -22.043 -6.327 -4.690 1.00 88.50 98 ASP A O 1
ATOM 797 N N . GLU A 1 99 ? -22.377 -6.938 -2.554 1.00 90.69 99 GLU A N 1
ATOM 798 C CA . GLU A 1 99 ? -22.453 -5.564 -2.046 1.00 90.69 99 GLU A CA 1
ATOM 799 C C . GLU A 1 99 ? -21.136 -4.811 -2.273 1.00 90.69 99 GLU A C 1
ATOM 801 O O . GLU A 1 99 ? -21.152 -3.664 -2.728 1.00 90.69 99 GLU A O 1
ATOM 806 N N . ALA A 1 100 ? -19.995 -5.464 -2.032 1.00 88.25 100 ALA A N 1
ATOM 807 C CA . ALA A 1 100 ? -18.680 -4.881 -2.280 1.00 88.25 100 ALA A CA 1
ATOM 808 C C . ALA A 1 100 ? -18.459 -4.583 -3.774 1.00 88.25 100 ALA A C 1
ATOM 810 O O . ALA A 1 100 ? -17.987 -3.501 -4.126 1.00 88.25 100 ALA A O 1
ATOM 811 N N . VAL A 1 101 ? -18.853 -5.489 -4.676 1.00 88.44 101 VAL A N 1
ATOM 812 C CA . VAL A 1 101 ? -18.762 -5.285 -6.133 1.00 88.44 101 VAL A CA 1
ATOM 813 C C . VAL A 1 101 ? -19.623 -4.105 -6.586 1.00 88.44 101 VAL A C 1
ATOM 815 O O . VAL A 1 101 ? -19.172 -3.290 -7.398 1.00 88.44 101 VAL A O 1
ATOM 818 N N . VAL A 1 102 ? -20.849 -3.987 -6.070 1.00 92.81 102 VAL A N 1
ATOM 819 C CA . VAL A 1 102 ? -21.739 -2.852 -6.363 1.00 92.81 102 VAL A CA 1
ATOM 820 C C . VAL A 1 102 ? -21.125 -1.545 -5.866 1.00 92.81 102 VAL A C 1
ATOM 822 O O . VAL A 1 102 ? -21.104 -0.556 -6.606 1.00 92.81 102 VAL A O 1
ATOM 825 N N . LEU A 1 103 ? -20.575 -1.545 -4.652 1.00 92.06 103 LEU A N 1
ATOM 826 C CA . LEU A 1 103 ? -19.921 -0.383 -4.064 1.00 92.06 103 LEU A CA 1
ATOM 827 C C . LEU A 1 103 ? -18.701 0.060 -4.881 1.00 92.06 103 LEU A C 1
ATOM 829 O O . LEU A 1 103 ? -18.611 1.229 -5.250 1.00 92.06 103 LEU A O 1
ATOM 833 N N . ILE A 1 104 ? -17.804 -0.864 -5.232 1.00 90.31 104 ILE A N 1
ATOM 834 C CA . ILE A 1 104 ? -16.602 -0.572 -6.028 1.00 90.31 104 ILE A CA 1
ATOM 835 C C . ILE A 1 104 ? -16.987 0.037 -7.381 1.00 90.31 104 ILE A C 1
ATOM 837 O O . ILE A 1 104 ? -16.447 1.074 -7.767 1.00 90.31 104 ILE A O 1
ATOM 841 N N . LYS A 1 105 ? -17.965 -0.546 -8.089 1.00 90.94 105 LYS A N 1
ATOM 842 C CA . LYS A 1 105 ? -18.459 0.005 -9.364 1.00 90.94 105 LYS A CA 1
ATOM 843 C C . LYS A 1 105 ? -19.019 1.416 -9.197 1.00 90.94 105 LYS A C 1
ATOM 845 O O . LYS A 1 105 ? -18.739 2.280 -10.027 1.00 90.94 105 LYS A O 1
ATOM 850 N N . LYS A 1 106 ? -19.776 1.659 -8.120 1.00 94.19 106 LYS A N 1
ATOM 851 C CA . LYS A 1 106 ? -20.335 2.979 -7.798 1.00 94.19 106 LYS A CA 1
ATOM 852 C C . LYS A 1 106 ? -19.233 4.014 -7.576 1.00 94.19 106 LYS A C 1
ATOM 854 O O . LYS A 1 106 ? -19.303 5.088 -8.167 1.00 94.19 106 LYS A O 1
ATOM 859 N N . VAL A 1 107 ? -18.236 3.694 -6.753 1.00 92.88 107 VAL A N 1
ATOM 860 C CA . VAL A 1 107 ? -17.144 4.616 -6.405 1.00 92.88 107 VAL A CA 1
ATOM 861 C C . VAL A 1 107 ? -16.279 4.929 -7.620 1.00 92.88 107 VAL A C 1
ATOM 863 O O . VAL A 1 107 ? -16.053 6.092 -7.946 1.00 92.88 107 VAL A O 1
ATOM 866 N N . LEU A 1 108 ? -15.857 3.899 -8.353 1.00 93.06 108 LEU A N 1
ATOM 867 C CA . LEU A 1 108 ? -14.956 4.055 -9.495 1.00 93.06 108 LEU A CA 1
ATOM 868 C C . LEU A 1 108 ? -15.661 4.592 -10.749 1.00 93.06 108 LEU A C 1
ATOM 870 O O . LEU A 1 108 ? -15.050 4.689 -11.813 1.00 93.06 108 LEU A O 1
ATOM 874 N N . LYS A 1 109 ? -16.950 4.951 -10.665 1.00 94.00 109 LYS A N 1
ATOM 875 C CA . LYS A 1 109 ? -17.707 5.540 -11.781 1.00 94.00 109 LYS A CA 1
ATOM 876 C C . LYS A 1 109 ? -17.100 6.865 -12.251 1.00 94.00 109 LYS A C 1
ATOM 878 O O . LYS A 1 109 ? -17.201 7.188 -13.432 1.00 94.00 109 LYS A O 1
ATOM 883 N N . ILE A 1 110 ? -16.438 7.594 -11.350 1.00 94.12 110 ILE A N 1
ATOM 884 C CA . ILE A 1 110 ? -15.736 8.850 -11.652 1.00 94.12 110 ILE A CA 1
ATOM 885 C C . ILE A 1 110 ? -14.615 8.681 -12.691 1.00 94.12 110 ILE A C 1
ATOM 887 O O . ILE A 1 110 ? -14.314 9.624 -13.413 1.00 94.12 110 ILE A O 1
ATOM 891 N N . LEU A 1 111 ? -14.055 7.473 -12.827 1.00 92.00 111 LEU A N 1
ATOM 892 C CA . LEU A 1 111 ? -12.993 7.160 -13.792 1.00 92.00 111 LEU A CA 1
ATOM 893 C C . LEU A 1 111 ? -13.505 6.997 -15.236 1.00 92.00 111 LEU A C 1
ATOM 895 O O . LEU A 1 111 ? -12.726 6.732 -16.149 1.00 92.00 111 LEU A O 1
ATOM 899 N N . GLY A 1 112 ? -14.810 7.166 -15.460 1.00 94.00 112 GLY A N 1
ATOM 900 C CA . GLY A 1 112 ? -15.404 7.213 -16.791 1.00 94.00 112 GLY A CA 1
ATOM 901 C C . GLY A 1 112 ? -15.810 5.849 -17.369 1.00 94.00 112 GLY A C 1
ATOM 902 O O . GLY A 1 112 ? -15.551 4.790 -16.789 1.00 94.00 112 GLY A O 1
ATOM 903 N N . PRO A 1 113 ? -16.505 5.862 -18.522 1.00 94.25 113 PRO A N 1
ATOM 904 C CA . PRO A 1 113 ? -17.151 4.676 -19.086 1.00 94.25 113 PRO A CA 1
ATOM 905 C C . PRO A 1 113 ? -16.162 3.609 -19.571 1.00 94.25 113 PRO A C 1
ATOM 907 O O . PRO A 1 113 ? -16.442 2.418 -19.442 1.00 94.25 113 PRO A O 1
ATOM 910 N N . GLU A 1 114 ? -15.000 4.011 -20.089 1.00 92.06 114 GLU A N 1
ATOM 911 C CA . GLU A 1 114 ? -13.967 3.072 -20.536 1.00 92.06 114 GLU A CA 1
ATOM 912 C C . GLU A 1 114 ? -13.424 2.246 -19.364 1.00 92.06 114 GLU A C 1
ATOM 914 O O . GLU A 1 114 ? -13.415 1.013 -19.421 1.00 92.06 114 GLU A O 1
ATOM 919 N N . TYR A 1 115 ? -13.059 2.915 -18.265 1.00 91.19 115 TYR A N 1
ATOM 920 C CA . TYR A 1 115 ? -12.594 2.252 -17.049 1.00 91.19 115 TYR A CA 1
ATOM 921 C C . TYR A 1 115 ? -13.663 1.311 -16.490 1.00 91.19 115 TYR A C 1
ATOM 923 O O . TYR A 1 115 ? -1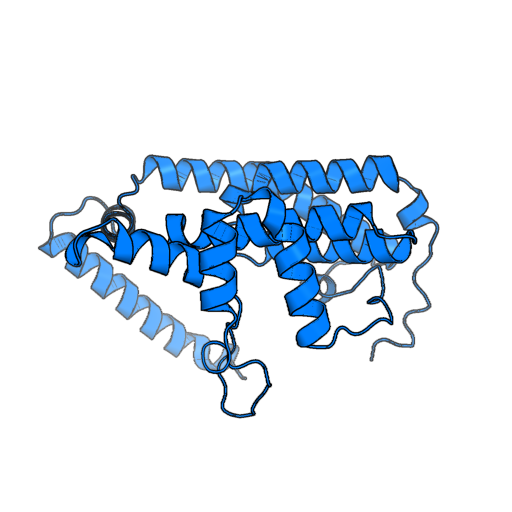3.376 0.167 -16.143 1.00 91.19 115 TYR A O 1
ATOM 931 N N . GLN A 1 116 ? -14.921 1.759 -16.462 1.00 91.25 116 GLN A N 1
ATOM 932 C CA . GLN A 1 116 ? -16.049 0.947 -16.005 1.00 91.25 116 GLN A CA 1
ATOM 933 C C . GLN A 1 116 ? -16.216 -0.336 -16.825 1.00 91.25 116 GLN A C 1
ATOM 935 O O . GLN A 1 116 ? -16.426 -1.404 -16.249 1.00 91.25 116 GLN A O 1
ATOM 940 N N . ALA A 1 117 ? -16.061 -0.271 -18.149 1.00 91.94 117 ALA A N 1
ATOM 941 C CA . ALA A 1 117 ? -16.124 -1.458 -18.997 1.00 91.94 117 ALA A CA 1
ATOM 942 C C . ALA A 1 117 ? -15.021 -2.475 -18.645 1.00 91.94 117 ALA A C 1
ATOM 944 O O . ALA A 1 117 ? -15.293 -3.675 -18.545 1.00 91.94 117 ALA A O 1
ATOM 945 N N . LYS A 1 118 ? -13.788 -2.010 -18.396 1.00 90.69 118 LYS A N 1
ATOM 946 C CA . LYS A 1 118 ? -12.675 -2.879 -17.969 1.00 90.69 118 LYS A CA 1
ATOM 947 C C . LYS A 1 118 ? -12.875 -3.434 -16.569 1.00 90.69 118 LYS A C 1
ATOM 949 O O . LYS A 1 118 ? -12.637 -4.618 -16.349 1.00 90.69 118 LYS A O 1
ATOM 954 N N . LEU A 1 119 ? -13.360 -2.611 -15.646 1.00 88.88 119 LEU A N 1
ATOM 955 C CA . LEU A 1 119 ? -13.664 -3.015 -14.281 1.00 88.88 119 LEU A CA 1
ATOM 956 C C . LEU A 1 119 ? -14.730 -4.117 -14.259 1.00 88.88 119 LEU A C 1
ATOM 958 O O . LEU A 1 119 ? -14.558 -5.125 -13.582 1.00 88.88 119 LEU A O 1
ATOM 962 N N . ILE A 1 120 ? -15.803 -3.975 -15.042 1.00 88.69 120 ILE A N 1
ATOM 963 C CA . ILE A 1 120 ? -16.841 -5.009 -15.176 1.00 88.69 120 ILE A CA 1
ATOM 964 C C . ILE A 1 120 ? -16.240 -6.313 -15.704 1.00 88.69 120 ILE A C 1
ATOM 966 O O . ILE A 1 120 ? -16.561 -7.384 -15.191 1.00 88.69 120 ILE A O 1
ATOM 970 N N . TRP A 1 121 ? -15.354 -6.229 -16.696 1.00 87.12 121 TRP A N 1
ATOM 971 C CA . TRP A 1 121 ? -14.673 -7.406 -17.221 1.00 87.12 121 TRP A CA 1
ATOM 972 C C . TRP A 1 121 ? -13.757 -8.057 -16.177 1.00 87.12 121 TRP A C 1
ATOM 974 O O . TRP A 1 121 ? -13.745 -9.282 -16.063 1.00 87.12 121 TRP A O 1
ATOM 984 N N . ALA A 1 122 ? -13.018 -7.261 -15.399 1.00 85.81 122 ALA A N 1
ATOM 985 C CA . ALA A 1 122 ? -12.108 -7.744 -14.360 1.00 85.81 122 ALA A CA 1
ATOM 986 C C . ALA A 1 122 ? -12.854 -8.409 -13.191 1.00 85.81 122 ALA A C 1
ATOM 988 O O . ALA A 1 122 ? -12.354 -9.366 -12.611 1.00 85.81 122 ALA A O 1
ATOM 989 N N . LEU A 1 123 ? -14.068 -7.944 -12.888 1.00 84.88 123 LEU A N 1
ATOM 990 C CA . LEU A 1 123 ? -14.920 -8.450 -11.807 1.00 84.88 123 LEU A CA 1
ATOM 991 C C . LEU A 1 123 ? -15.859 -9.596 -12.238 1.00 84.88 123 LEU A C 1
ATOM 993 O O . LEU A 1 123 ? -16.747 -9.975 -11.477 1.00 84.88 123 LEU A O 1
ATOM 997 N N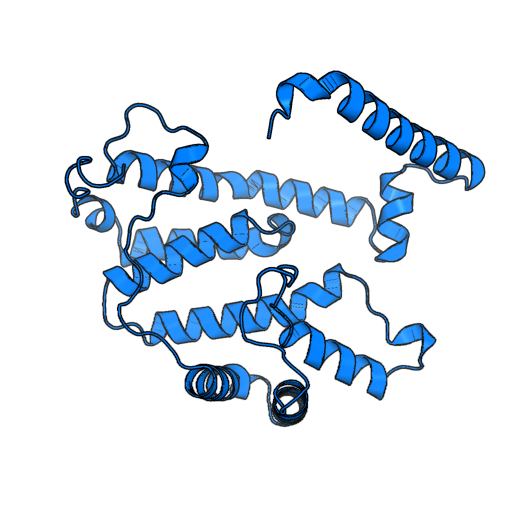 . ARG A 1 124 ? -15.741 -10.122 -13.464 1.00 84.31 124 ARG A N 1
ATOM 998 C CA . ARG A 1 124 ? -16.637 -11.189 -13.944 1.00 84.31 124 ARG A CA 1
ATOM 999 C C . ARG A 1 124 ? -16.388 -12.518 -13.204 1.00 84.31 124 ARG A C 1
ATOM 1001 O O . ARG A 1 124 ? -15.253 -12.773 -12.786 1.00 84.31 124 ARG A O 1
ATOM 1008 N N . PRO A 1 125 ? -17.391 -13.413 -13.126 1.00 81.69 125 PRO A N 1
ATOM 1009 C CA . PRO A 1 125 ? -17.209 -14.741 -12.544 1.00 81.69 125 PRO A CA 1
ATOM 1010 C C . PRO A 1 125 ? -16.000 -15.479 -13.139 1.00 81.69 125 PRO A C 1
ATOM 1012 O O . PRO A 1 125 ? -15.783 -15.462 -14.353 1.00 81.69 125 PRO A O 1
ATOM 1015 N N . GLY A 1 126 ? -15.193 -16.099 -12.274 1.00 81.69 126 GLY A N 1
ATOM 1016 C CA . GLY A 1 126 ? -13.990 -16.846 -12.662 1.00 81.69 126 GLY A CA 1
ATOM 1017 C C . GLY A 1 126 ? -12.723 -16.009 -12.878 1.00 81.69 126 GLY A C 1
ATOM 1018 O O . GLY A 1 126 ? -11.694 -16.569 -13.246 1.00 81.69 126 GLY A O 1
ATOM 1019 N N . ARG A 1 127 ? -12.760 -14.684 -12.666 1.00 82.31 127 ARG A N 1
ATOM 1020 C CA . ARG A 1 127 ? -11.553 -13.829 -12.671 1.00 82.31 127 ARG A CA 1
ATOM 1021 C C . ARG A 1 127 ? -10.992 -13.542 -11.287 1.00 82.31 127 ARG A C 1
ATOM 1023 O O . ARG A 1 127 ? -9.819 -13.203 -11.186 1.00 82.31 127 ARG A O 1
ATOM 1030 N N . ILE A 1 128 ? -11.819 -13.667 -10.255 1.00 80.25 128 ILE A N 1
ATOM 1031 C CA . ILE A 1 128 ? -11.427 -13.405 -8.878 1.00 80.25 128 ILE A CA 1
ATOM 1032 C C . ILE A 1 128 ? -11.810 -14.610 -8.042 1.00 80.25 128 ILE A C 1
ATOM 1034 O O . ILE A 1 128 ? -12.944 -15.087 -8.085 1.00 80.25 128 ILE A O 1
ATOM 1038 N N . ASP A 1 129 ? -10.832 -15.088 -7.292 1.00 82.75 129 ASP A N 1
ATOM 1039 C CA . ASP A 1 129 ? -11.022 -16.088 -6.265 1.00 82.75 129 ASP A CA 1
ATOM 1040 C C . ASP A 1 129 ? -11.121 -15.354 -4.917 1.00 82.75 129 ASP A C 1
ATOM 1042 O O . ASP A 1 129 ? -10.117 -14.866 -4.395 1.00 82.75 129 ASP A O 1
ATOM 1046 N N . TYR A 1 130 ? -12.341 -15.209 -4.392 1.00 76.69 130 TYR A N 1
ATOM 1047 C CA . TYR A 1 130 ? -12.636 -14.371 -3.220 1.00 76.69 130 TYR A CA 1
ATOM 1048 C C . TYR A 1 130 ? -12.460 -15.088 -1.882 1.00 76.69 130 TYR A C 1
ATOM 1050 O O . TYR A 1 130 ? -12.077 -14.462 -0.900 1.00 76.69 130 TYR A O 1
ATOM 1058 N N . TYR A 1 131 ? -12.786 -16.379 -1.825 1.00 78.69 131 TYR A N 1
ATOM 1059 C CA . TYR A 1 131 ? -12.913 -17.091 -0.558 1.00 78.69 131 TYR A CA 1
ATOM 1060 C C . TYR A 1 131 ? -11.549 -17.523 -0.023 1.00 78.69 131 TYR A C 1
ATOM 1062 O O . TYR A 1 131 ? -10.632 -17.833 -0.785 1.00 78.69 131 TYR A O 1
ATOM 1070 N N . GLU A 1 132 ? -11.402 -17.500 1.296 1.00 75.00 132 GLU A N 1
ATOM 1071 C CA . GLU A 1 132 ? -10.192 -17.964 1.967 1.00 75.00 132 GLU A CA 1
ATOM 1072 C C . GLU A 1 132 ? -10.095 -19.494 1.898 1.00 75.00 132 GLU A C 1
ATOM 1074 O O . GLU A 1 132 ? -11.098 -20.198 2.012 1.00 75.00 132 GLU A O 1
ATOM 1079 N N . ASP A 1 133 ? -8.876 -20.005 1.729 1.00 76.31 133 ASP A N 1
ATOM 1080 C CA . ASP A 1 133 ? -8.559 -21.430 1.817 1.00 76.31 133 ASP A CA 1
ATOM 1081 C C . ASP A 1 133 ? -7.209 -21.582 2.530 1.00 76.31 133 ASP A C 1
ATOM 1083 O O . ASP A 1 133 ? -6.293 -20.781 2.350 1.00 76.31 133 ASP A O 1
ATOM 1087 N N . THR A 1 134 ? -7.084 -22.639 3.326 1.00 73.12 134 THR A N 1
ATOM 1088 C CA . THR A 1 134 ? -5.882 -23.072 4.049 1.00 73.12 134 THR A CA 1
ATOM 1089 C C . THR A 1 134 ? -4.613 -23.148 3.196 1.00 73.12 134 THR A C 1
ATOM 1091 O O . THR A 1 134 ? -3.519 -22.955 3.721 1.00 73.12 134 THR A O 1
ATOM 1094 N N . ASN A 1 135 ? -4.740 -23.407 1.891 1.00 78.00 135 ASN A N 1
ATOM 1095 C CA . ASN A 1 135 ? -3.606 -23.507 0.964 1.00 78.00 135 ASN A CA 1
ATOM 1096 C C . ASN A 1 135 ? -3.437 -22.273 0.063 1.00 78.00 135 ASN A C 1
ATOM 1098 O O . ASN A 1 135 ? -2.575 -22.261 -0.823 1.00 78.00 135 ASN A O 1
ATOM 1102 N N . LYS A 1 136 ? -4.254 -21.234 0.256 1.00 71.94 136 LYS A N 1
ATOM 1103 C CA . LYS A 1 136 ? -4.235 -20.030 -0.570 1.00 71.94 136 LYS A CA 1
ATOM 1104 C C . LYS A 1 136 ? -3.201 -19.041 -0.045 1.00 71.94 136 LYS A C 1
ATOM 1106 O O . LYS A 1 136 ? -3.152 -18.739 1.142 1.00 71.94 136 LYS A O 1
ATOM 1111 N N . ARG A 1 137 ? -2.359 -18.528 -0.947 1.00 58.97 137 ARG A N 1
ATOM 1112 C CA . ARG A 1 137 ? -1.427 -17.442 -0.617 1.00 58.97 137 ARG A CA 1
ATOM 1113 C C . ARG A 1 137 ? -2.189 -16.126 -0.472 1.00 58.97 137 ARG A C 1
ATOM 1115 O O . ARG A 1 137 ? -3.082 -15.836 -1.264 1.00 58.97 137 ARG A O 1
ATOM 1122 N N . GLU A 1 138 ? -1.788 -15.329 0.509 1.00 53.88 138 GLU A N 1
ATOM 1123 C CA . GLU A 1 138 ? -2.252 -13.951 0.695 1.00 53.88 138 GLU A CA 1
ATOM 1124 C C . GLU A 1 138 ? -1.853 -13.065 -0.509 1.00 53.88 138 GLU A C 1
ATOM 1126 O O . GLU A 1 138 ? -0.867 -13.355 -1.192 1.00 53.88 138 GLU A O 1
ATOM 1131 N N . GLY A 1 139 ? -2.606 -11.987 -0.782 1.00 49.91 139 GLY A N 1
ATOM 1132 C CA . GLY A 1 139 ? -2.285 -11.017 -1.851 1.00 49.91 139 GLY A CA 1
ATOM 1133 C C . GLY A 1 139 ? -3.438 -10.577 -2.771 1.00 49.91 139 GLY A C 1
ATOM 1134 O O . GLY A 1 139 ? -3.195 -10.174 -3.905 1.00 49.91 139 GLY A O 1
ATOM 1135 N N . ALA A 1 140 ? -4.695 -10.649 -2.328 1.00 46.22 140 ALA A N 1
ATOM 1136 C CA . ALA A 1 140 ? -5.885 -10.484 -3.176 1.00 46.22 140 ALA A CA 1
ATOM 1137 C C . ALA A 1 140 ? -6.293 -9.027 -3.525 1.00 46.22 140 ALA A C 1
ATOM 1139 O O . ALA A 1 140 ? -7.472 -8.771 -3.778 1.00 46.22 140 ALA A O 1
ATOM 1140 N N . TYR A 1 141 ? -5.360 -8.066 -3.575 1.00 53.62 141 TYR A N 1
ATOM 1141 C CA . TYR A 1 141 ? -5.659 -6.720 -4.091 1.00 53.62 141 TYR A CA 1
ATOM 1142 C C . TYR A 1 141 ? -5.311 -6.633 -5.584 1.00 53.62 141 TYR A C 1
ATOM 1144 O O . TYR A 1 141 ? -4.155 -6.476 -5.976 1.00 53.62 141 TYR A O 1
ATOM 1152 N N . SER A 1 142 ? -6.308 -6.836 -6.450 1.00 59.09 142 SER A N 1
ATOM 1153 C CA . SER A 1 142 ? -6.037 -7.141 -7.869 1.00 59.09 142 SER A CA 1
ATOM 1154 C C . SER A 1 142 ? -6.834 -6.315 -8.873 1.00 59.09 142 SER A C 1
ATOM 1156 O O . SER A 1 142 ? -6.546 -6.389 -10.066 1.00 59.09 142 SER A O 1
ATOM 1158 N N . SER A 1 143 ? -7.844 -5.546 -8.453 1.00 60.38 143 SER A N 1
ATOM 1159 C CA . SER A 1 143 ? -8.762 -4.891 -9.399 1.00 60.38 143 SER A CA 1
ATOM 1160 C C . SER A 1 143 ? -8.107 -3.725 -10.150 1.00 60.38 143 SER A C 1
ATOM 1162 O O . SER A 1 143 ? -8.256 -3.643 -11.370 1.00 60.38 143 SER A O 1
ATOM 1164 N N . GLY A 1 144 ? -7.318 -2.886 -9.464 1.00 60.41 144 GLY A N 1
ATOM 1165 C CA . GLY A 1 144 ? -6.525 -1.817 -10.089 1.00 60.41 144 GLY A CA 1
ATOM 1166 C C . GLY A 1 144 ? -5.487 -2.372 -11.067 1.00 60.41 144 GLY A C 1
ATOM 1167 O O . GLY A 1 144 ? -5.466 -1.991 -12.239 1.00 60.41 144 GLY A O 1
ATOM 1168 N N . HIS A 1 145 ? -4.716 -3.368 -10.622 1.00 76.81 145 HIS A N 1
ATOM 1169 C CA . HIS A 1 145 ? -3.771 -4.111 -11.460 1.00 76.81 145 HIS A CA 1
ATOM 1170 C C . HIS A 1 145 ? -4.430 -4.752 -12.690 1.00 76.81 145 HIS A C 1
ATOM 1172 O O . HIS A 1 145 ? -3.876 -4.688 -13.786 1.00 76.81 145 HIS A O 1
ATOM 1178 N N . SER A 1 146 ? -5.628 -5.321 -12.536 1.00 79.25 146 SER A N 1
ATOM 1179 C CA . SER A 1 146 ? -6.351 -5.972 -13.634 1.00 79.25 146 SER A CA 1
ATOM 1180 C C . SER A 1 146 ? -6.764 -4.978 -14.715 1.00 79.25 146 SER A C 1
ATOM 1182 O O . SER A 1 146 ? -6.557 -5.244 -15.896 1.00 79.25 146 SER A O 1
ATOM 1184 N N . VAL A 1 147 ? -7.324 -3.822 -14.341 1.00 80.62 147 VAL A N 1
ATOM 1185 C CA . VAL A 1 147 ? -7.721 -2.801 -15.326 1.00 80.62 147 VAL A CA 1
ATOM 1186 C C . VAL A 1 147 ? -6.497 -2.212 -16.028 1.00 80.62 147 VAL A C 1
ATOM 1188 O O . VAL A 1 147 ? -6.517 -2.071 -17.251 1.00 80.62 147 VAL A O 1
ATOM 1191 N N . HIS A 1 148 ? -5.422 -1.939 -15.285 1.00 84.81 148 HIS A N 1
ATOM 1192 C CA . HIS A 1 148 ? -4.168 -1.446 -15.855 1.00 84.81 148 HIS A CA 1
ATOM 1193 C C . HIS A 1 148 ? -3.574 -2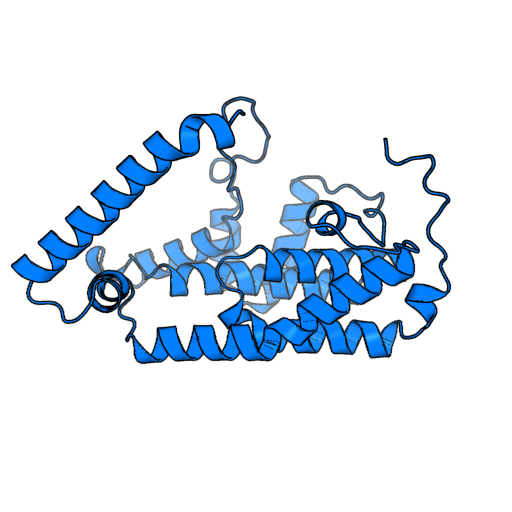.452 -16.857 1.00 84.81 148 HIS A C 1
ATOM 1195 O O . HIS A 1 148 ? -3.268 -2.073 -17.987 1.00 84.81 148 HIS A O 1
ATOM 1201 N N . THR A 1 149 ? -3.523 -3.741 -16.502 1.00 85.19 149 THR A N 1
ATOM 1202 C CA . THR A 1 149 ? -3.064 -4.816 -17.403 1.00 85.19 149 THR A CA 1
ATOM 1203 C C . THR A 1 149 ? -3.885 -4.846 -18.690 1.00 85.19 149 THR A C 1
ATOM 1205 O O . THR A 1 149 ? -3.321 -4.838 -19.779 1.00 85.19 149 THR A O 1
ATOM 1208 N N . LEU A 1 150 ? -5.217 -4.794 -18.585 1.00 85.19 150 LEU A N 1
ATOM 1209 C CA . LEU A 1 150 ? -6.097 -4.850 -19.756 1.00 85.19 150 LEU A CA 1
ATOM 1210 C C . LE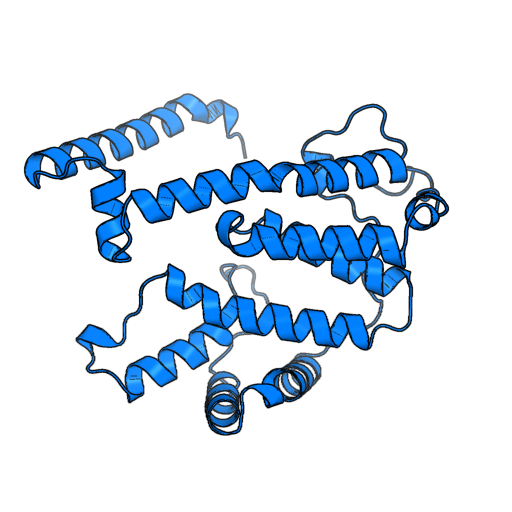U A 1 150 ? -5.914 -3.666 -20.700 1.00 85.19 150 LEU A C 1
ATOM 1212 O O . LEU A 1 150 ? -5.977 -3.839 -21.914 1.00 85.19 150 LEU A O 1
ATOM 1216 N N . LEU A 1 151 ? -5.726 -2.462 -20.162 1.00 87.00 151 LEU A N 1
ATOM 1217 C CA . LEU A 1 151 ? -5.491 -1.279 -20.986 1.00 87.00 151 LEU A CA 1
ATOM 1218 C C . LEU A 1 151 ? -4.107 -1.325 -21.639 1.00 87.00 151 LEU A C 1
ATOM 1220 O O . LEU A 1 151 ? -3.990 -0.976 -22.813 1.00 87.00 151 LEU A O 1
ATOM 1224 N N . ALA A 1 152 ? -3.084 -1.798 -20.923 1.00 87.56 152 ALA A N 1
ATOM 1225 C CA . ALA A 1 152 ? -1.740 -1.943 -21.469 1.00 87.56 152 ALA A CA 1
ATOM 1226 C C . ALA A 1 152 ? -1.702 -2.971 -22.611 1.00 87.56 152 ALA A C 1
ATOM 1228 O O . ALA A 1 152 ? -1.225 -2.655 -23.697 1.00 87.56 152 ALA A O 1
ATOM 1229 N N . GLU A 1 153 ? -2.282 -4.157 -22.417 1.00 89.31 153 GLU A N 1
ATOM 1230 C CA . GLU A 1 153 ? -2.330 -5.219 -23.435 1.00 89.31 153 GLU A CA 1
ATOM 1231 C C . GLU A 1 153 ? -3.096 -4.816 -24.701 1.00 89.31 153 GLU A C 1
ATOM 1233 O O . GLU A 1 153 ? -2.791 -5.299 -25.789 1.00 89.31 153 GLU A O 1
ATOM 1238 N N . GLN A 1 154 ? -4.093 -3.938 -24.581 1.00 89.69 154 GLN A N 1
ATOM 1239 C CA . GLN A 1 154 ? -4.896 -3.500 -25.724 1.00 89.69 154 GLN A CA 1
ATOM 1240 C C . GLN A 1 154 ? -4.257 -2.379 -26.536 1.00 89.69 154 GLN A C 1
ATOM 1242 O O . GLN A 1 154 ? -4.540 -2.257 -27.726 1.00 89.69 154 GLN A O 1
ATOM 1247 N N . ASN A 1 155 ? -3.432 -1.551 -25.897 1.00 90.88 155 ASN A N 1
ATOM 1248 C CA . ASN A 1 155 ? -2.884 -0.343 -26.510 1.00 90.88 155 ASN A CA 1
ATOM 1249 C C . ASN A 1 155 ? -1.379 -0.437 -26.788 1.00 90.88 155 ASN A C 1
ATOM 1251 O O . ASN A 1 155 ? -0.820 0.463 -27.410 1.00 90.88 155 ASN A O 1
ATOM 1255 N N . GLN A 1 156 ? -0.710 -1.499 -26.333 1.00 90.81 156 GLN A N 1
ATOM 1256 C CA . GLN A 1 156 ? 0.722 -1.712 -26.522 1.00 90.81 156 GLN A CA 1
ATOM 1257 C C . GLN A 1 156 ? 0.996 -3.055 -27.195 1.00 90.81 156 GLN A C 1
ATOM 1259 O O . GLN A 1 156 ? 0.302 -4.045 -26.977 1.00 90.81 156 GLN A O 1
ATOM 1264 N N . ALA A 1 157 ? 2.067 -3.108 -27.989 1.00 90.56 157 ALA A N 1
ATOM 1265 C CA . ALA A 1 157 ? 2.595 -4.380 -28.468 1.00 90.56 157 ALA A CA 1
ATOM 1266 C C . ALA A 1 157 ? 3.027 -5.253 -27.278 1.00 90.56 157 ALA A C 1
ATOM 1268 O O . ALA A 1 157 ? 3.495 -4.729 -26.269 1.00 90.56 157 ALA A O 1
ATOM 1269 N N . TYR A 1 158 ? 2.943 -6.578 -27.421 1.00 85.75 158 TYR A N 1
ATOM 1270 C CA . TYR A 1 158 ? 3.252 -7.539 -26.352 1.00 85.75 158 TYR A CA 1
ATOM 1271 C C . TYR A 1 158 ? 4.547 -7.241 -25.556 1.00 85.75 158 TYR A C 1
ATOM 1273 O O . TYR A 1 158 ? 4.485 -7.242 -24.327 1.00 85.75 158 TYR A O 1
ATOM 1281 N N . PRO A 1 159 ? 5.695 -6.891 -26.179 1.00 85.62 159 PRO A N 1
ATOM 1282 C CA . PRO A 1 159 ? 6.915 -6.560 -25.430 1.00 85.62 159 PRO A CA 1
ATOM 1283 C C . PRO A 1 159 ? 6.800 -5.314 -24.533 1.00 85.62 159 PRO A C 1
ATOM 1285 O O . PRO A 1 159 ? 7.553 -5.182 -23.572 1.00 85.62 159 PRO A O 1
ATOM 1288 N N . ASN A 1 160 ? 5.864 -4.413 -24.839 1.00 83.81 160 ASN A N 1
ATOM 1289 C CA . ASN A 1 160 ? 5.658 -3.127 -24.170 1.00 83.81 160 ASN A CA 1
ATOM 1290 C C . ASN A 1 160 ? 4.438 -3.121 -23.234 1.00 83.81 160 ASN A C 1
ATOM 1292 O O . ASN A 1 160 ? 4.229 -2.144 -22.521 1.00 83.81 160 ASN A O 1
ATOM 1296 N N . ALA A 1 161 ? 3.631 -4.187 -23.224 1.00 84.81 161 ALA A N 1
ATOM 1297 C CA . ALA A 1 161 ? 2.451 -4.285 -22.365 1.00 84.81 161 ALA A CA 1
ATOM 1298 C C . ALA A 1 161 ? 2.814 -4.458 -20.877 1.00 84.81 161 ALA A C 1
ATOM 1300 O O . ALA A 1 161 ? 2.010 -4.149 -20.000 1.00 84.81 161 ALA A O 1
ATOM 1301 N N . ARG A 1 162 ? 4.035 -4.923 -20.576 1.00 81.00 162 ARG A N 1
ATOM 1302 C CA . ARG A 1 162 ? 4.537 -5.035 -19.204 1.00 81.00 162 ARG A CA 1
ATOM 1303 C C . ARG A 1 162 ? 5.062 -3.685 -18.716 1.00 81.00 162 ARG A C 1
ATOM 1305 O O . ARG A 1 162 ? 6.106 -3.218 -19.167 1.00 81.00 162 ARG A O 1
ATOM 1312 N N . TYR A 1 163 ? 4.362 -3.099 -17.754 1.00 81.12 163 TYR A N 1
ATOM 1313 C CA . TYR A 1 163 ? 4.773 -1.868 -17.084 1.00 81.12 163 TYR A CA 1
ATOM 1314 C C . TYR A 1 163 ? 5.670 -2.138 -15.854 1.00 81.12 163 TYR A C 1
ATOM 1316 O O . TYR A 1 163 ? 5.584 -3.215 -15.254 1.00 81.12 163 TYR A O 1
ATOM 1324 N N . PRO A 1 164 ? 6.533 -1.173 -15.474 1.00 77.25 164 PRO A N 1
ATOM 1325 C CA . PRO A 1 164 ? 7.275 -1.170 -14.210 1.00 77.25 164 PRO A CA 1
ATOM 1326 C C . PRO A 1 164 ? 6.383 -1.355 -12.980 1.00 77.25 164 PRO A C 1
ATOM 1328 O O . PRO A 1 164 ? 5.225 -0.929 -12.982 1.00 77.25 164 PRO A O 1
ATOM 1331 N N . ILE A 1 165 ? 6.938 -1.909 -11.897 1.00 72.94 165 ILE A N 1
ATOM 1332 C CA . ILE A 1 165 ? 6.185 -2.165 -10.654 1.00 72.94 165 ILE A CA 1
ATOM 1333 C C . ILE A 1 165 ? 5.652 -0.856 -10.068 1.00 72.94 165 ILE A C 1
ATOM 1335 O O . ILE A 1 165 ? 4.505 -0.791 -9.644 1.00 72.94 165 ILE A O 1
ATOM 1339 N N . ILE A 1 166 ? 6.443 0.215 -10.134 1.00 71.06 166 ILE A N 1
ATOM 1340 C CA . ILE A 1 166 ? 6.033 1.532 -9.630 1.00 71.06 166 ILE A CA 1
ATOM 1341 C C . ILE A 1 166 ? 4.757 2.026 -10.325 1.00 71.06 166 ILE A C 1
ATOM 1343 O O . ILE A 1 166 ? 3.906 2.619 -9.674 1.00 71.06 166 ILE A O 1
ATOM 1347 N N . LEU A 1 167 ? 4.575 1.745 -11.622 1.00 75.50 167 LEU A N 1
ATOM 1348 C CA . LEU A 1 167 ? 3.342 2.104 -12.330 1.00 75.50 167 LEU A CA 1
ATOM 1349 C C . LEU A 1 167 ? 2.180 1.159 -12.003 1.00 75.50 167 LEU A C 1
ATOM 1351 O O . LEU A 1 167 ? 1.021 1.569 -12.083 1.00 75.50 167 LEU A O 1
ATOM 1355 N N . ALA A 1 168 ? 2.472 -0.095 -11.649 1.00 74.69 168 ALA A N 1
ATOM 1356 C CA . ALA A 1 168 ? 1.460 -1.069 -11.256 1.00 74.69 168 ALA A CA 1
ATOM 1357 C C . ALA A 1 168 ? 0.670 -0.575 -10.037 1.00 74.69 168 ALA A C 1
ATOM 1359 O O . ALA A 1 168 ? -0.562 -0.554 -10.073 1.00 74.69 168 ALA A O 1
ATOM 1360 N N . GLU A 1 169 ? 1.392 -0.097 -9.022 1.00 74.94 169 GLU A N 1
ATOM 1361 C CA . GLU A 1 169 ? 0.820 0.324 -7.743 1.00 74.94 169 GLU A CA 1
ATOM 1362 C C . GLU A 1 169 ? -0.083 1.559 -7.882 1.00 74.94 169 GLU A C 1
ATOM 1364 O O . GLU A 1 169 ? -1.128 1.622 -7.243 1.00 74.94 169 GLU A O 1
ATOM 1369 N N . ILE A 1 170 ? 0.220 2.490 -8.802 1.00 80.25 170 ILE A N 1
ATOM 1370 C CA . ILE A 1 170 ? -0.552 3.739 -8.984 1.00 80.25 170 ILE A CA 1
ATOM 1371 C C . ILE A 1 170 ? -2.050 3.468 -9.177 1.00 80.25 170 ILE A C 1
ATOM 1373 O O . ILE A 1 170 ? -2.889 4.131 -8.566 1.00 80.25 170 ILE A O 1
ATOM 1377 N N . ALA A 1 171 ? -2.403 2.499 -10.027 1.00 78.62 171 ALA A N 1
ATOM 1378 C CA . ALA A 1 171 ? -3.801 2.209 -10.345 1.00 78.62 171 ALA A CA 1
ATOM 1379 C C . ALA A 1 171 ? -4.556 1.605 -9.151 1.00 78.62 171 ALA A C 1
ATOM 1381 O O . ALA A 1 171 ? -5.723 1.928 -8.921 1.00 78.62 171 ALA A O 1
ATOM 1382 N N . SER A 1 172 ? -3.894 0.728 -8.398 1.00 78.06 172 SER A N 1
ATOM 1383 C CA . SER A 1 172 ? -4.464 0.095 -7.208 1.00 78.06 172 SER A CA 1
ATOM 1384 C C . SER A 1 172 ? -4.614 1.113 -6.079 1.00 78.06 172 SER A C 1
ATOM 1386 O O . SER A 1 172 ? -5.721 1.290 -5.572 1.00 78.06 172 SER A O 1
ATOM 1388 N N . THR A 1 173 ? -3.571 1.888 -5.787 1.00 81.50 173 THR A N 1
ATOM 1389 C CA . THR A 1 173 ? -3.606 2.901 -4.729 1.00 81.50 173 THR A CA 1
ATOM 1390 C C . THR A 1 173 ? -4.597 4.031 -5.026 1.00 81.50 173 THR A C 1
ATOM 1392 O O . THR A 1 173 ? -5.270 4.519 -4.118 1.00 81.50 173 THR A O 1
ATOM 1395 N N . LEU A 1 174 ? -4.760 4.440 -6.291 1.00 85.38 174 LEU A N 1
ATOM 1396 C CA . LEU A 1 174 ? -5.794 5.411 -6.666 1.00 85.38 174 LEU A CA 1
ATOM 1397 C C . LEU A 1 174 ? -7.198 4.888 -6.336 1.00 85.38 174 LEU A C 1
ATOM 1399 O O . LEU A 1 174 ? -8.004 5.616 -5.756 1.00 85.38 174 LEU A O 1
ATOM 1403 N N . ASN A 1 175 ? -7.488 3.630 -6.677 1.00 88.12 175 ASN A N 1
ATOM 1404 C CA . ASN A 1 175 ? -8.781 3.019 -6.373 1.00 88.12 175 ASN A CA 1
ATOM 1405 C C . ASN A 1 175 ? -9.045 2.966 -4.864 1.00 88.12 175 ASN A C 1
ATOM 1407 O O . ASN A 1 175 ? -10.161 3.259 -4.432 1.00 88.12 175 ASN A O 1
ATOM 1411 N N . GLU A 1 176 ? -8.031 2.635 -4.065 1.00 86.75 176 GLU A N 1
ATOM 1412 C CA . GLU A 1 176 ? -8.119 2.661 -2.603 1.00 86.75 176 GLU A CA 1
ATOM 1413 C C . GLU A 1 176 ? -8.394 4.061 -2.068 1.00 86.75 176 GLU A C 1
ATOM 1415 O O . GLU A 1 176 ? -9.253 4.219 -1.205 1.00 86.75 176 GLU A O 1
ATOM 1420 N N . HIS A 1 177 ? -7.711 5.085 -2.589 1.00 87.12 177 HIS A N 1
ATOM 1421 C CA . HIS A 1 177 ? -7.944 6.468 -2.181 1.00 87.12 177 HIS A CA 1
ATOM 1422 C C . HIS A 1 177 ? -9.374 6.916 -2.484 1.00 87.12 177 HIS A C 1
ATOM 1424 O O . HIS A 1 177 ? -10.019 7.500 -1.616 1.00 87.12 177 HIS A O 1
ATOM 1430 N N . LEU A 1 178 ? -9.894 6.593 -3.672 1.00 90.62 178 LEU A N 1
ATOM 1431 C CA . LEU A 1 178 ? -11.277 6.903 -4.042 1.00 90.62 178 LEU A CA 1
ATOM 1432 C C . LEU A 1 178 ? -12.284 6.169 -3.148 1.00 90.62 178 LEU A C 1
ATOM 1434 O O . LEU A 1 178 ? -13.284 6.757 -2.731 1.00 90.62 178 LEU A O 1
ATOM 1438 N N . LEU A 1 179 ? -12.021 4.898 -2.831 1.00 91.19 179 LEU A N 1
ATOM 1439 C CA . LEU A 1 179 ? -12.853 4.117 -1.917 1.00 91.19 179 LEU A CA 1
ATOM 1440 C C . LEU A 1 179 ? -12.824 4.692 -0.503 1.00 91.19 179 LEU A C 1
ATOM 1442 O O . LEU A 1 179 ? -13.883 4.880 0.093 1.00 91.19 179 LEU A O 1
ATOM 1446 N N . PHE A 1 180 ? -11.639 5.010 0.011 1.00 91.38 180 PHE A N 1
ATOM 1447 C CA . PHE A 1 180 ? -11.465 5.643 1.310 1.00 91.38 180 PHE A CA 1
ATOM 1448 C C . PHE A 1 180 ? -12.216 6.975 1.381 1.00 91.38 180 PHE A C 1
ATOM 1450 O O . PHE A 1 180 ? -13.007 7.167 2.301 1.00 91.38 180 PHE A O 1
ATOM 1457 N N . ASP A 1 181 ? -12.025 7.870 0.406 1.00 92.12 181 ASP A N 1
ATOM 1458 C CA . ASP A 1 181 ? -12.672 9.185 0.402 1.00 92.12 181 ASP A CA 1
ATOM 1459 C C . ASP A 1 181 ? -14.202 9.042 0.353 1.00 92.12 181 ASP A C 1
ATOM 1461 O O . ASP A 1 181 ? -14.908 9.719 1.104 1.00 92.12 181 ASP A O 1
ATOM 1465 N N . TYR A 1 182 ? -14.725 8.105 -0.447 1.00 93.75 182 TYR A N 1
ATOM 1466 C CA . TYR A 1 182 ? -16.156 7.802 -0.470 1.00 93.75 182 TYR A CA 1
ATOM 1467 C C . TYR A 1 182 ? -16.659 7.287 0.887 1.00 93.75 182 TYR A C 1
ATOM 1469 O O . TYR A 1 182 ? -17.653 7.799 1.405 1.00 93.75 182 TYR A O 1
ATOM 1477 N N . LEU A 1 183 ? -15.997 6.288 1.479 1.00 91.62 183 LEU A N 1
ATOM 1478 C CA . LEU A 1 183 ? -16.403 5.719 2.770 1.00 91.62 183 LEU A CA 1
ATOM 1479 C C . LEU A 1 183 ? -16.338 6.768 3.882 1.00 91.62 183 LEU A C 1
ATOM 1481 O O . LEU A 1 183 ? -17.268 6.885 4.675 1.00 91.62 183 LEU A O 1
ATOM 1485 N N . TYR A 1 184 ? -15.283 7.580 3.897 1.00 91.69 184 TYR A N 1
ATOM 1486 C CA . TYR A 1 184 ? -15.084 8.634 4.884 1.00 91.69 184 TYR A CA 1
ATOM 1487 C C . TYR A 1 184 ? -16.176 9.709 4.817 1.00 91.69 184 TYR A C 1
ATOM 1489 O O . TYR A 1 184 ? -16.711 10.115 5.849 1.00 91.69 184 TYR A O 1
ATOM 1497 N N . GLN A 1 185 ? -16.543 10.146 3.608 1.00 92.38 185 GLN A N 1
ATOM 1498 C CA . GLN A 1 185 ? -17.599 11.142 3.395 1.00 92.38 185 GLN A CA 1
ATOM 1499 C C . GLN A 1 185 ? -18.999 10.620 3.737 1.00 92.38 185 GLN A C 1
ATOM 1501 O O . GLN A 1 185 ? -19.853 11.402 4.146 1.00 92.38 185 GLN A O 1
ATOM 1506 N N . ASN A 1 186 ? -19.244 9.317 3.570 1.00 91.50 186 ASN A N 1
ATOM 1507 C CA . ASN A 1 186 ? -20.547 8.700 3.835 1.00 91.50 186 ASN A CA 1
ATOM 1508 C C . ASN A 1 186 ? -20.665 8.115 5.254 1.00 91.50 186 ASN A C 1
ATOM 1510 O O . ASN A 1 186 ? -21.754 7.687 5.647 1.00 91.50 186 ASN A O 1
ATOM 1514 N N . SER A 1 187 ? -19.573 8.105 6.022 1.00 89.94 187 SER A N 1
ATOM 1515 C CA . SER A 1 187 ? -19.556 7.629 7.402 1.00 89.94 187 SER A CA 1
ATOM 1516 C C . SER A 1 187 ? -20.380 8.536 8.314 1.00 89.94 187 SER A C 1
ATOM 1518 O O . SER A 1 187 ? -20.247 9.761 8.293 1.00 89.94 187 SER A O 1
ATOM 1520 N N . GLN A 1 188 ? -21.218 7.918 9.147 1.00 87.38 188 GLN A N 1
ATOM 1521 C CA . GLN A 1 188 ? -22.176 8.631 9.999 1.00 87.38 188 GLN A CA 1
ATOM 1522 C C . GLN A 1 188 ? -21.654 8.875 11.416 1.00 87.38 188 GLN A C 1
ATOM 1524 O O . GLN A 1 188 ? -22.140 9.760 12.116 1.00 87.38 188 GLN A O 1
ATOM 1529 N N . THR A 1 189 ? -20.685 8.075 11.870 1.00 89.12 189 THR A N 1
ATOM 1530 C CA . THR A 1 189 ? -20.245 8.087 13.269 1.00 89.12 189 THR A CA 1
ATOM 1531 C C . THR A 1 189 ? -18.782 8.477 13.394 1.00 89.12 189 THR A C 1
ATOM 1533 O O . THR A 1 189 ? -17.940 8.099 12.582 1.00 89.12 189 THR A O 1
ATOM 1536 N N . LYS A 1 190 ? -18.458 9.189 14.478 1.00 87.75 190 LYS A N 1
ATOM 1537 C CA . LYS A 1 190 ? -17.075 9.542 14.819 1.00 87.75 190 LYS A CA 1
ATOM 1538 C C . LYS A 1 190 ? -16.178 8.302 14.930 1.00 87.75 190 LYS A C 1
ATOM 1540 O O . LYS A 1 190 ? -15.062 8.308 14.429 1.00 87.75 190 LYS A O 1
ATOM 1545 N N . THR A 1 191 ? -16.679 7.223 15.533 1.00 88.56 191 THR A N 1
ATOM 1546 C CA . THR A 1 191 ? -15.942 5.958 15.683 1.00 88.56 191 THR A CA 1
ATOM 1547 C C . THR A 1 191 ? -15.596 5.326 14.337 1.00 88.56 191 THR A C 1
ATOM 1549 O O . THR A 1 191 ? -14.469 4.881 14.152 1.00 88.56 191 THR A O 1
ATOM 1552 N N . GLU A 1 192 ? -16.525 5.316 13.382 1.00 88.88 192 GLU A N 1
ATOM 1553 C CA . GLU A 1 192 ? -16.270 4.780 12.043 1.00 88.88 192 GLU A CA 1
ATOM 1554 C C . GLU A 1 192 ? -15.255 5.637 11.274 1.00 88.88 192 GLU A C 1
ATOM 1556 O O . GLU A 1 192 ? -14.332 5.090 10.674 1.00 88.88 192 GLU A O 1
ATOM 1561 N N . LYS A 1 193 ? -15.334 6.970 11.371 1.00 90.81 193 LYS A N 1
ATOM 1562 C CA . LYS A 1 193 ? -14.314 7.857 10.794 1.00 90.81 193 LYS A CA 1
ATOM 1563 C C . LYS A 1 193 ? -12.921 7.619 11.383 1.00 90.81 193 LYS A C 1
ATOM 1565 O O . LYS A 1 193 ? -11.959 7.522 10.625 1.00 90.81 193 LYS A O 1
ATOM 1570 N N . ILE A 1 194 ? -12.810 7.472 12.707 1.00 90.75 194 ILE A N 1
ATOM 1571 C CA . ILE A 1 194 ? -11.541 7.136 13.376 1.00 90.75 194 ILE A CA 1
ATOM 1572 C C . ILE A 1 194 ? -11.039 5.763 12.910 1.00 90.75 194 ILE A C 1
ATOM 1574 O O . ILE A 1 194 ? -9.852 5.616 12.628 1.00 90.75 194 ILE A O 1
ATOM 1578 N N . TYR A 1 195 ? -11.926 4.773 12.770 1.00 90.88 195 TYR A N 1
ATOM 1579 C CA . TYR A 1 195 ? -11.576 3.444 12.264 1.00 90.88 195 TYR A CA 1
ATOM 1580 C C . TYR A 1 195 ? -11.039 3.485 10.824 1.00 90.88 195 TYR A C 1
ATOM 1582 O O . TYR A 1 195 ? -10.051 2.822 10.509 1.00 90.88 195 TYR A O 1
ATOM 1590 N N . LEU A 1 196 ? -11.655 4.278 9.948 1.00 90.81 196 LEU A N 1
ATOM 1591 C CA . LEU A 1 196 ? -11.183 4.449 8.575 1.00 90.81 196 LEU A CA 1
ATOM 1592 C C . LEU A 1 196 ? -9.823 5.158 8.545 1.00 90.81 196 LEU A C 1
ATOM 1594 O O . LEU A 1 196 ? -8.910 4.696 7.865 1.00 90.81 196 LEU A O 1
ATOM 1598 N N . LEU A 1 197 ? -9.658 6.245 9.306 1.00 91.31 197 LEU A N 1
ATOM 1599 C CA . LEU A 1 197 ? -8.407 7.008 9.355 1.00 91.31 197 LEU A CA 1
ATOM 1600 C C . LEU A 1 197 ? -7.245 6.208 9.940 1.00 91.31 197 LEU A C 1
ATOM 1602 O O . LEU A 1 197 ? -6.170 6.196 9.345 1.00 91.31 197 LEU A O 1
ATOM 1606 N N . GLN A 1 198 ? -7.453 5.522 11.072 1.00 90.19 198 GLN A N 1
ATOM 1607 C CA . GLN A 1 198 ? -6.401 4.712 11.696 1.00 90.19 198 GLN A CA 1
ATOM 1608 C C . GLN A 1 198 ? -5.929 3.614 10.734 1.00 90.19 198 GLN A C 1
ATOM 1610 O O . GLN A 1 198 ? -4.730 3.409 10.589 1.00 90.19 198 GLN A O 1
ATOM 1615 N N . ASN A 1 199 ? -6.859 2.946 10.038 1.00 88.62 199 ASN A N 1
ATOM 1616 C CA . ASN A 1 199 ? -6.506 1.880 9.109 1.00 88.62 199 ASN A CA 1
ATOM 1617 C C . ASN A 1 199 ? -5.797 2.448 7.887 1.00 88.62 199 ASN A C 1
ATOM 1619 O O . ASN A 1 199 ? -4.793 1.882 7.478 1.00 88.62 199 ASN A O 1
ATOM 1623 N N . ARG A 1 200 ? -6.241 3.597 7.360 1.00 88.00 200 ARG A N 1
ATOM 1624 C CA . ARG A 1 200 ? -5.572 4.202 6.207 1.00 88.00 200 ARG A CA 1
ATOM 1625 C C . ARG A 1 200 ? -4.148 4.648 6.527 1.00 88.00 200 ARG A C 1
ATOM 1627 O O . ARG A 1 200 ? -3.263 4.485 5.695 1.00 88.00 200 ARG A O 1
ATOM 1634 N N . ILE A 1 201 ? -3.915 5.194 7.721 1.00 86.69 201 ILE A N 1
ATOM 1635 C CA . ILE A 1 201 ? -2.563 5.534 8.186 1.00 86.69 201 ILE A CA 1
ATOM 1636 C C . ILE A 1 201 ? -1.715 4.268 8.308 1.00 86.69 201 ILE A C 1
ATOM 1638 O O . ILE A 1 201 ? -0.577 4.253 7.857 1.00 86.69 201 ILE A O 1
ATOM 1642 N N . GLU A 1 202 ? -2.253 3.206 8.901 1.00 84.44 202 GLU A N 1
ATOM 1643 C CA . GLU A 1 202 ? -1.521 1.949 9.064 1.00 84.44 202 GLU A CA 1
ATOM 1644 C C . GLU A 1 202 ? -1.214 1.258 7.731 1.00 84.44 202 GLU A C 1
ATOM 1646 O O . GLU A 1 202 ? -0.103 0.764 7.577 1.00 84.44 202 GLU A O 1
ATOM 1651 N N . GLU A 1 203 ? -2.132 1.273 6.762 1.00 80.75 203 GLU A N 1
ATOM 1652 C CA . GLU A 1 203 ? -1.913 0.781 5.392 1.00 80.75 203 GLU A CA 1
ATOM 1653 C C . GLU A 1 203 ? -0.760 1.530 4.719 1.00 80.75 203 GLU A C 1
ATOM 1655 O O . GLU A 1 203 ? 0.243 0.918 4.356 1.00 80.75 203 GLU A O 1
ATOM 1660 N N . ILE A 1 204 ? -0.843 2.865 4.673 1.00 78.94 204 ILE A N 1
ATOM 1661 C CA . ILE A 1 204 ? 0.196 3.728 4.089 1.00 78.94 204 ILE A CA 1
ATOM 1662 C C . ILE A 1 204 ? 1.569 3.468 4.729 1.00 78.94 204 ILE A C 1
ATOM 1664 O O . ILE A 1 204 ? 2.600 3.553 4.062 1.00 78.94 204 ILE A O 1
ATOM 1668 N N . MET A 1 205 ? 1.591 3.156 6.025 1.00 76.88 205 MET A N 1
ATOM 1669 C CA . MET A 1 205 ? 2.822 2.907 6.774 1.00 76.88 205 MET A CA 1
ATOM 1670 C C . MET A 1 205 ? 3.325 1.465 6.688 1.00 76.88 205 MET A C 1
ATOM 1672 O O . MET A 1 205 ? 4.513 1.229 6.908 1.00 76.88 205 MET A O 1
ATOM 1676 N N . ALA A 1 206 ? 2.452 0.502 6.400 1.00 69.19 206 ALA A N 1
ATOM 1677 C CA . ALA A 1 206 ? 2.813 -0.893 6.169 1.00 69.19 206 ALA A CA 1
ATOM 1678 C C . ALA A 1 206 ? 3.293 -1.130 4.729 1.00 69.19 206 ALA A C 1
ATOM 1680 O O . ALA A 1 206 ? 4.067 -2.059 4.476 1.00 69.19 206 ALA A O 1
ATOM 1681 N N . GLU A 1 207 ? 2.857 -0.299 3.785 1.00 66.75 207 GLU A N 1
ATOM 1682 C CA . GLU A 1 207 ? 3.249 -0.392 2.386 1.00 66.75 207 GLU A CA 1
ATOM 1683 C C . GLU A 1 207 ? 4.724 -0.045 2.162 1.00 66.75 207 GLU A C 1
ATOM 1685 O O . GLU A 1 207 ? 5.301 0.858 2.763 1.00 66.75 207 GLU A O 1
ATOM 1690 N N . LYS A 1 208 ? 5.358 -0.726 1.202 1.00 55.66 208 LYS A N 1
ATOM 1691 C CA . LYS A 1 208 ? 6.749 -0.448 0.796 1.00 55.66 208 LYS A CA 1
ATOM 1692 C C . LYS A 1 208 ? 6.917 0.898 0.066 1.00 55.66 208 LYS A C 1
ATOM 1694 O O . LYS A 1 208 ? 8.035 1.248 -0.298 1.00 55.66 208 LYS A O 1
ATOM 1699 N N . ASN A 1 209 ? 5.826 1.649 -0.105 1.00 53.78 209 ASN A N 1
ATOM 1700 C CA . ASN A 1 209 ? 5.731 2.905 -0.846 1.00 53.78 209 ASN A CA 1
ATOM 1701 C C . ASN A 1 209 ? 5.544 4.135 0.063 1.00 53.78 209 ASN A C 1
ATOM 1703 O O . ASN A 1 209 ? 5.120 5.178 -0.425 1.00 53.78 209 ASN A O 1
ATOM 1707 N N . ILE A 1 210 ? 5.888 4.060 1.358 1.00 55.72 210 ILE A N 1
ATOM 1708 C CA . ILE A 1 210 ? 5.825 5.189 2.319 1.00 55.72 210 ILE A CA 1
ATOM 1709 C C . ILE A 1 210 ? 6.290 6.537 1.720 1.00 55.72 210 ILE A C 1
ATOM 1711 O O . ILE A 1 210 ? 5.592 7.534 1.916 1.00 55.72 210 ILE A O 1
ATOM 1715 N N . PRO A 1 211 ? 7.406 6.612 0.958 1.00 56.25 211 PRO A N 1
ATOM 1716 C CA . PRO A 1 211 ? 7.794 7.834 0.251 1.00 56.25 211 PRO A CA 1
ATOM 1717 C C . PRO A 1 211 ? 6.730 8.472 -0.649 1.00 56.25 211 PRO A C 1
ATOM 1719 O O . PRO A 1 211 ? 6.627 9.693 -0.695 1.00 56.25 211 PRO A O 1
ATOM 1722 N N . LEU A 1 212 ? 5.949 7.660 -1.364 1.00 54.41 212 LEU A N 1
ATOM 1723 C CA . LEU A 1 212 ? 4.960 8.098 -2.352 1.00 54.41 212 LEU A CA 1
ATOM 1724 C C . LEU A 1 212 ? 3.706 8.694 -1.694 1.00 54.41 212 LEU A C 1
ATOM 1726 O O . LEU A 1 212 ? 2.993 9.487 -2.303 1.00 54.41 212 LEU A O 1
ATOM 1730 N N . HIS A 1 213 ? 3.443 8.325 -0.440 1.00 56.69 213 HIS A N 1
ATOM 1731 C CA . HIS A 1 213 ? 2.233 8.695 0.297 1.00 56.69 213 HIS A CA 1
ATOM 1732 C C . HIS A 1 213 ? 2.477 9.743 1.380 1.00 56.69 213 HIS A C 1
ATOM 1734 O O . HIS A 1 213 ? 1.580 10.038 2.167 1.00 56.69 213 HIS A O 1
ATOM 1740 N N . ALA A 1 214 ? 3.677 10.313 1.425 1.00 60.16 214 ALA A N 1
ATOM 1741 C CA . ALA A 1 214 ? 4.116 11.231 2.460 1.00 60.16 214 ALA A CA 1
ATOM 1742 C C . ALA A 1 214 ? 3.201 12.463 2.624 1.00 60.16 214 ALA A C 1
ATOM 1744 O O . ALA A 1 214 ? 2.819 12.801 3.746 1.00 60.16 214 ALA A O 1
ATOM 1745 N N . ASP A 1 215 ? 2.771 13.066 1.513 1.00 58.72 215 ASP A N 1
ATOM 1746 C CA . ASP A 1 215 ? 1.838 14.200 1.520 1.00 58.72 215 ASP A CA 1
ATOM 1747 C C . ASP A 1 215 ? 0.440 13.776 1.990 1.00 58.72 215 ASP A C 1
ATOM 1749 O O . ASP A 1 215 ? -0.205 14.458 2.786 1.00 58.72 215 ASP A O 1
ATOM 1753 N N . LYS A 1 216 ? -0.016 12.588 1.573 1.00 66.38 216 LYS A N 1
ATOM 1754 C CA . LYS A 1 216 ? -1.321 12.067 1.995 1.00 66.38 216 LYS A CA 1
ATOM 1755 C C . LYS A 1 216 ? -1.333 11.706 3.475 1.00 66.38 216 LYS A C 1
ATOM 1757 O O . LYS A 1 216 ? -2.355 11.879 4.133 1.00 66.38 216 LYS A O 1
ATOM 1762 N N . LEU A 1 217 ? -0.207 11.226 4.000 1.00 61.59 217 LEU A N 1
ATOM 1763 C CA . LEU A 1 217 ? -0.020 11.029 5.426 1.00 61.59 217 LEU A CA 1
ATOM 1764 C C . LEU A 1 217 ? -0.236 12.371 6.135 1.00 61.59 217 LEU A C 1
ATOM 1766 O O . LEU A 1 217 ? -1.124 12.455 6.977 1.00 61.59 217 LEU A O 1
ATOM 1770 N N . ALA A 1 218 ? 0.464 13.433 5.723 1.00 61.31 218 ALA A N 1
ATOM 1771 C CA . ALA A 1 218 ? 0.296 14.776 6.287 1.00 61.31 218 ALA A CA 1
ATOM 1772 C C . ALA A 1 218 ? -1.174 15.249 6.290 1.00 61.31 218 ALA A C 1
ATOM 1774 O O . ALA A 1 218 ? -1.670 15.707 7.323 1.00 61.31 218 ALA A O 1
ATOM 1775 N N . ASP A 1 219 ? -1.894 15.064 5.181 1.00 68.88 219 ASP A N 1
ATOM 1776 C CA . ASP A 1 219 ? -3.320 15.402 5.070 1.00 68.88 219 ASP A CA 1
ATOM 1777 C C . ASP A 1 219 ? -4.196 14.616 6.055 1.00 68.88 219 ASP A C 1
ATOM 1779 O O . ASP A 1 219 ? -5.107 15.175 6.670 1.00 68.88 219 ASP A O 1
ATOM 1783 N N . LEU A 1 220 ? -3.947 13.312 6.215 1.00 69.94 220 LEU A N 1
ATOM 1784 C CA . LEU A 1 220 ? -4.696 12.462 7.146 1.00 69.94 220 LEU A CA 1
ATOM 1785 C C . LEU A 1 220 ? -4.476 12.906 8.595 1.00 69.94 220 LEU A C 1
ATOM 1787 O O . LEU A 1 220 ? -5.432 12.953 9.368 1.00 69.94 220 LEU A O 1
ATOM 1791 N N . PHE A 1 221 ? -3.253 13.301 8.950 1.00 65.56 221 PHE A N 1
ATOM 1792 C CA . PHE A 1 221 ? -2.962 13.877 10.264 1.00 65.56 221 PHE A CA 1
ATOM 1793 C C . PHE A 1 221 ? -3.644 15.214 10.484 1.00 65.56 221 PHE A C 1
ATOM 1795 O O . PHE A 1 221 ? -4.208 15.445 11.553 1.00 65.56 221 PHE A O 1
ATOM 1802 N N . HIS A 1 222 ? -3.632 16.084 9.476 1.00 69.81 222 HIS A N 1
ATOM 1803 C CA . HIS A 1 222 ? -4.353 17.344 9.550 1.00 69.81 222 HIS A CA 1
ATOM 1804 C C . HIS A 1 222 ? -5.848 17.105 9.790 1.00 69.81 222 HIS A C 1
ATOM 1806 O O . HIS A 1 222 ? -6.413 17.706 10.701 1.00 69.81 222 HIS A O 1
ATOM 1812 N N . LYS A 1 223 ? -6.468 16.162 9.065 1.00 68.88 223 LYS A N 1
ATOM 1813 C CA . LYS A 1 223 ? -7.865 15.757 9.296 1.00 68.88 223 LYS A CA 1
ATOM 1814 C C . LYS A 1 223 ? -8.089 15.230 10.710 1.00 68.88 223 LYS A C 1
ATOM 1816 O O . LYS A 1 223 ? -9.062 15.630 11.335 1.00 68.88 223 LYS A O 1
ATOM 1821 N N . ILE A 1 224 ? -7.190 14.396 11.242 1.00 66.00 224 ILE A N 1
ATOM 1822 C CA . ILE A 1 224 ? -7.302 13.907 12.625 1.00 66.00 224 ILE A CA 1
ATOM 1823 C C . ILE A 1 224 ? -7.298 15.071 13.622 1.00 66.00 224 ILE A C 1
ATOM 1825 O O . ILE A 1 224 ? -8.174 15.154 14.481 1.00 66.00 224 ILE A O 1
ATOM 1829 N N . ASN A 1 225 ? -6.343 15.988 13.480 1.00 62.84 225 ASN A N 1
ATOM 1830 C CA . ASN A 1 225 ? -6.171 17.103 14.407 1.00 62.84 225 ASN A CA 1
ATOM 1831 C C . ASN A 1 225 ? -7.302 18.137 14.306 1.00 62.84 225 ASN A C 1
ATOM 1833 O O . ASN A 1 225 ? -7.737 18.652 15.332 1.00 62.84 225 ASN A O 1
ATOM 1837 N N . VAL A 1 226 ? -7.796 18.429 13.098 1.00 68.75 226 VAL A N 1
ATOM 1838 C CA . VAL A 1 226 ? -8.874 19.407 12.872 1.00 68.75 226 VAL A CA 1
ATOM 1839 C C . VAL A 1 226 ? -10.248 18.836 13.207 1.00 68.75 226 VAL A C 1
ATOM 1841 O O . VAL A 1 226 ? -11.039 19.517 13.852 1.00 68.75 226 VAL A O 1
ATOM 1844 N N . GLU A 1 227 ? -10.555 17.611 12.769 1.00 65.00 227 GLU A N 1
ATOM 1845 C CA . GLU A 1 227 ? -11.890 17.028 12.962 1.00 65.00 227 GLU A CA 1
ATOM 1846 C C . GLU A 1 227 ? -12.074 16.409 14.347 1.00 65.00 227 GLU A C 1
ATOM 1848 O O . GLU A 1 227 ? -13.207 16.326 14.822 1.00 65.00 227 GLU A O 1
ATOM 1853 N N . PHE A 1 228 ? -10.995 15.957 14.994 1.00 62.59 228 PHE A N 1
ATOM 1854 C CA . PHE A 1 228 ? -11.113 15.231 16.258 1.00 62.59 228 PHE A CA 1
ATOM 1855 C C . PHE A 1 228 ? -10.266 15.777 17.404 1.00 62.59 228 PHE A C 1
ATOM 1857 O O . PHE A 1 228 ? -10.588 15.432 18.535 1.00 62.59 228 PHE A O 1
ATOM 1864 N N . GLY A 1 229 ? -9.259 16.623 17.153 1.00 59.97 229 GLY A N 1
ATOM 1865 C CA . GLY A 1 229 ? -8.525 17.388 18.173 1.00 59.97 229 GLY A CA 1
ATOM 1866 C C . GLY A 1 229 ? -8.263 16.650 19.496 1.00 59.97 229 GLY A C 1
ATOM 1867 O O . GLY A 1 229 ? -7.891 15.476 19.514 1.00 59.97 229 GLY A O 1
ATOM 1868 N N . ALA A 1 230 ? -8.489 17.339 20.621 1.00 49.50 230 ALA A N 1
ATOM 1869 C CA . ALA A 1 230 ? -8.431 16.752 21.965 1.00 49.50 230 ALA A CA 1
ATOM 1870 C C . ALA A 1 230 ? -9.541 15.708 22.222 1.00 49.50 230 ALA A C 1
ATOM 1872 O O . ALA A 1 230 ? -9.412 14.869 23.110 1.00 49.50 230 ALA A O 1
ATOM 1873 N N . ASP A 1 231 ? -10.597 15.682 21.408 1.00 49.53 231 ASP A N 1
ATOM 1874 C CA . ASP A 1 231 ? -11.743 14.800 21.604 1.00 49.53 231 ASP A CA 1
ATOM 1875 C C . ASP A 1 231 ? -11.482 13.329 21.199 1.00 49.53 231 ASP A C 1
ATOM 1877 O O . ASP A 1 231 ? -12.353 12.480 21.416 1.00 49.53 231 ASP A O 1
ATOM 1881 N N . VAL A 1 232 ? -10.358 12.992 20.543 1.00 51.97 232 VAL A N 1
ATOM 1882 C CA . VAL A 1 232 ? -9.893 11.584 20.444 1.00 51.97 232 VAL A CA 1
ATOM 1883 C C . VAL A 1 232 ? -9.432 11.099 21.819 1.00 51.97 232 VAL A C 1
ATOM 1885 O O . VAL A 1 232 ? -9.641 9.938 22.163 1.00 51.97 232 VAL A O 1
ATOM 1888 N N . LEU A 1 233 ? -8.842 11.998 22.610 1.00 46.91 233 LEU A N 1
ATOM 1889 C CA . LEU A 1 233 ? -8.284 11.722 23.934 1.00 46.91 233 LEU A CA 1
ATOM 1890 C C . LEU A 1 233 ? -9.348 11.749 25.045 1.00 46.91 233 LEU A C 1
ATOM 1892 O O . LEU A 1 233 ? -9.146 11.126 26.086 1.00 46.91 233 LEU A O 1
ATOM 1896 N N . ASP A 1 234 ? -10.496 12.397 24.820 1.00 46.59 234 ASP A N 1
ATOM 1897 C CA . ASP A 1 234 ? -11.624 12.394 25.771 1.00 46.59 234 ASP A CA 1
ATOM 1898 C C . ASP A 1 234 ? -12.318 11.028 25.894 1.00 46.59 234 ASP A C 1
ATOM 1900 O O . ASP A 1 234 ? -12.993 10.741 26.887 1.00 46.59 234 ASP A O 1
ATOM 1904 N N . GLN A 1 235 ? -12.122 10.135 24.921 1.00 51.19 235 GLN A N 1
ATOM 1905 C CA . GLN A 1 235 ? -12.534 8.741 25.042 1.00 51.19 235 GLN A CA 1
ATOM 1906 C C . GLN A 1 235 ? -11.411 7.953 25.720 1.00 51.19 235 GLN A C 1
ATOM 1908 O O . GLN A 1 235 ? -10.560 7.380 25.050 1.00 51.19 235 GLN A O 1
ATOM 1913 N N . LYS A 1 236 ? -11.387 7.906 27.059 1.00 50.06 236 LYS A N 1
ATOM 1914 C CA . LYS A 1 236 ? -10.475 6.996 27.775 1.00 50.06 236 LYS A CA 1
ATOM 1915 C C . LYS A 1 236 ? -10.647 5.570 27.245 1.00 50.06 236 LYS A C 1
ATOM 1917 O O . LYS A 1 236 ? -11.776 5.080 27.173 1.00 50.06 236 LYS A O 1
ATOM 1922 N N . ALA A 1 237 ? -9.536 4.910 26.913 1.00 50.19 237 ALA A N 1
ATOM 1923 C CA . ALA A 1 237 ? -9.551 3.507 26.522 1.00 50.19 237 ALA A CA 1
ATOM 1924 C C . ALA A 1 237 ? -10.316 2.667 27.569 1.00 50.19 237 ALA A C 1
ATOM 1926 O O . ALA A 1 237 ? -10.110 2.869 28.772 1.00 50.19 237 ALA A O 1
ATOM 1927 N N . PRO A 1 238 ? -11.188 1.728 27.152 1.00 54.50 238 PRO A N 1
ATOM 1928 C CA . PRO A 1 238 ? -11.792 0.784 28.084 1.00 54.50 238 PRO A CA 1
ATOM 1929 C C . PRO A 1 238 ? -10.685 0.012 28.814 1.00 54.50 238 PRO A C 1
ATOM 1931 O O . PRO A 1 238 ? -9.671 -0.338 28.206 1.00 54.50 238 PRO A O 1
ATOM 1934 N N . ASP A 1 239 ? -10.874 -0.212 30.120 1.00 47.97 239 ASP A N 1
ATOM 1935 C CA . ASP A 1 239 ? -9.903 -0.851 31.016 1.00 47.97 239 ASP A CA 1
ATOM 1936 C C . ASP A 1 239 ? -9.198 -2.045 30.348 1.00 47.97 239 ASP A C 1
ATOM 1938 O O . ASP A 1 239 ? -9.846 -2.912 29.758 1.00 47.97 239 ASP A O 1
ATOM 1942 N N . LYS A 1 240 ? -7.864 -2.117 30.494 1.00 48.50 240 LYS A N 1
ATOM 1943 C CA . LYS A 1 240 ? -6.938 -3.095 29.870 1.00 48.50 240 LYS A CA 1
ATOM 1944 C C . LYS A 1 240 ? -7.239 -4.585 30.143 1.00 48.50 240 LYS A C 1
ATOM 1946 O O . LYS A 1 240 ? -6.431 -5.440 29.803 1.00 48.50 240 LYS A O 1
ATOM 1951 N N . LYS A 1 241 ? -8.369 -4.931 30.763 1.00 41.94 241 LYS A N 1
ATOM 1952 C CA . LYS A 1 241 ? -8.716 -6.296 31.182 1.00 41.94 241 LYS A CA 1
ATOM 1953 C C . LYS A 1 241 ? -9.210 -7.217 30.061 1.00 41.94 241 LYS A C 1
ATOM 1955 O O . LYS A 1 241 ? -9.317 -8.409 30.313 1.00 41.94 241 LYS A O 1
ATOM 1960 N N . ASN A 1 242 ? -9.464 -6.708 28.851 1.00 36.53 242 ASN A N 1
ATOM 1961 C CA . ASN A 1 242 ? -10.059 -7.499 27.760 1.00 36.53 242 ASN A CA 1
ATOM 1962 C C . ASN A 1 242 ? -9.154 -7.721 26.535 1.00 36.53 242 ASN A C 1
ATOM 1964 O O . ASN A 1 242 ? -9.645 -8.147 25.494 1.00 36.53 242 ASN A O 1
ATOM 1968 N N . TYR A 1 243 ? -7.851 -7.458 26.642 1.00 40.28 243 TYR A N 1
ATOM 1969 C CA . TYR A 1 243 ? -6.890 -7.767 25.579 1.00 40.28 243 TYR A CA 1
ATOM 1970 C C . TYR A 1 243 ? -5.863 -8.775 26.109 1.00 40.28 243 TYR A C 1
ATOM 1972 O O . TYR A 1 243 ? -4.742 -8.404 26.455 1.00 40.28 243 TYR A O 1
ATOM 1980 N N . ALA A 1 244 ? -6.292 -10.032 26.243 1.00 34.25 244 ALA A N 1
ATOM 1981 C CA . ALA A 1 244 ? -5.451 -11.199 26.505 1.00 34.25 244 ALA A CA 1
ATOM 1982 C C . ALA A 1 244 ? -5.734 -12.261 25.440 1.00 34.25 244 ALA A C 1
ATOM 1984 O O . ALA A 1 244 ? -6.928 -12.421 25.097 1.00 34.25 244 ALA A O 1
#

InterPro domains:
  IPR001567 Peptidase M3A/M3B catalytic domain [PF01432] (144-210)
  IPR042088 Oligoendopeptidase F, C-terminal domain [G3DSA:1.10.1370.20] (7-143)
  IPR042088 Oligoendopeptidase F, C-terminal domain [G3DSA:1.10.1370.20] (144-240)

Foldseek 3Di:
DPCVVCVVVVVVVVVVVVVVLVVVCVVVVHPDSVCVVCVLQPDDVVVVVLLVVLLVVLVVLVVVVQVLLCLLAVHPDRDPVSLPDALFDADPDDDDPVNVLVLLLVLCCVVDDLLSVQLCVCPDPPNADPDDDPPDDDDRLPSQLSSLLVVLPVPDDPVRSDHHPVVSVVSSVVSVVSSLVVQLVPDDDPRNNSRSLSVVLVVCVVDPSSSVCSVVSVVSSVCCCVVQNCVSNVPRDDPPPPDD